Protein AF-A0A0F8FWZ3-F1 (afdb_monomer)

Radius of gyration: 27.88 Å; Cα contacts (8 Å, |Δi|>4): 152; chains: 1; bounding box: 68×49×82 Å

Structure (mmCIF, N/CA/C/O backbone):
data_AF-A0A0F8FWZ3-F1
#
_entry.id   AF-A0A0F8FWZ3-F1
#
loop_
_atom_site.group_PDB
_atom_site.id
_atom_site.type_symbol
_atom_site.label_atom_id
_atom_site.label_alt_id
_atom_site.label_comp_id
_atom_site.label_asym_id
_atom_site.label_entity_id
_atom_site.label_seq_id
_atom_site.pdbx_PDB_ins_code
_atom_site.Cartn_x
_atom_site.Cartn_y
_atom_site.Cartn_z
_atom_site.occupancy
_atom_site.B_iso_or_equiv
_atom_site.auth_seq_id
_atom_site.auth_comp_id
_atom_site.auth_asym_id
_atom_site.auth_atom_id
_atom_site.pdbx_PDB_model_num
ATOM 1 N N . MET A 1 1 ? 48.863 21.116 62.234 1.00 43.59 1 MET A N 1
ATOM 2 C CA . MET A 1 1 ? 48.248 20.560 61.002 1.00 43.59 1 MET A CA 1
ATOM 3 C C . MET A 1 1 ? 47.221 21.556 60.466 1.00 43.59 1 MET A C 1
ATOM 5 O O . MET A 1 1 ? 46.762 22.396 61.220 1.00 43.59 1 MET A O 1
ATOM 9 N N . ASN A 1 2 ? 47.000 21.574 59.155 1.00 48.53 2 ASN A N 1
ATOM 10 C CA . ASN A 1 2 ? 46.918 22.778 58.318 1.00 48.53 2 ASN A CA 1
ATOM 11 C C . ASN A 1 2 ? 45.538 23.499 58.287 1.00 48.53 2 ASN A C 1
ATOM 13 O O . ASN A 1 2 ? 44.739 23.269 57.378 1.00 48.53 2 ASN A O 1
ATOM 17 N N . LEU A 1 3 ? 45.295 24.415 59.239 1.00 54.88 3 LEU A N 1
ATOM 18 C CA . LEU A 1 3 ? 44.086 25.265 59.355 1.00 54.88 3 LEU A CA 1
ATOM 19 C C . LEU A 1 3 ? 43.800 26.156 58.122 1.00 54.88 3 LEU A C 1
ATOM 21 O O . LEU A 1 3 ? 42.661 26.562 57.903 1.00 54.88 3 LEU A O 1
ATOM 25 N N . ASN A 1 4 ? 44.799 26.413 57.269 1.00 58.84 4 ASN A N 1
ATOM 26 C CA . ASN A 1 4 ? 44.652 27.296 56.104 1.00 58.84 4 ASN A CA 1
ATOM 27 C C . ASN A 1 4 ? 43.843 26.690 54.943 1.00 58.84 4 ASN A C 1
ATOM 29 O O . ASN A 1 4 ? 43.340 27.427 54.099 1.00 58.84 4 ASN A O 1
ATOM 33 N N . THR A 1 5 ? 43.685 25.365 54.873 1.00 58.75 5 THR A N 1
ATOM 34 C CA . THR A 1 5 ? 43.003 24.723 53.728 1.00 58.75 5 THR A CA 1
ATOM 35 C C . THR A 1 5 ? 41.478 24.679 53.854 1.00 58.75 5 THR A C 1
ATOM 37 O O . THR A 1 5 ? 40.781 24.686 52.840 1.00 58.75 5 THR A O 1
ATOM 40 N N . GLU A 1 6 ? 40.938 24.684 55.074 1.00 57.91 6 GLU A N 1
ATOM 41 C CA . GLU A 1 6 ? 39.488 24.695 55.322 1.00 57.91 6 GLU A CA 1
ATOM 42 C C . GLU A 1 6 ? 38.863 26.064 55.044 1.00 57.91 6 GLU A C 1
ATOM 44 O O . GLU A 1 6 ? 37.780 26.151 54.462 1.00 57.91 6 GLU A O 1
ATOM 49 N N . TYR A 1 7 ? 39.582 27.139 55.379 1.00 57.59 7 TYR A N 1
ATOM 50 C CA . TYR A 1 7 ? 39.115 28.504 55.145 1.00 57.59 7 TYR A CA 1
ATOM 51 C C . TYR A 1 7 ? 39.003 28.829 53.648 1.00 57.59 7 TYR A C 1
ATOM 53 O O . TYR A 1 7 ? 38.022 29.435 53.221 1.00 57.59 7 TYR A O 1
ATOM 61 N N . ILE A 1 8 ? 39.944 28.342 52.827 1.00 57.88 8 ILE A N 1
ATOM 62 C CA . ILE A 1 8 ? 39.919 28.524 51.365 1.00 57.88 8 ILE A CA 1
ATOM 63 C C . ILE A 1 8 ? 38.737 27.768 50.727 1.00 57.88 8 ILE A C 1
ATOM 65 O O . ILE A 1 8 ? 38.079 28.295 49.831 1.00 57.88 8 ILE A O 1
ATOM 69 N N . LYS A 1 9 ? 38.399 26.567 51.220 1.00 56.28 9 LYS A N 1
ATOM 70 C CA . LYS A 1 9 ? 37.255 25.780 50.716 1.00 56.28 9 LYS A CA 1
ATOM 71 C C . LYS A 1 9 ? 35.902 26.440 51.003 1.00 56.28 9 LYS A C 1
ATOM 73 O O . LYS A 1 9 ? 34.999 26.354 50.176 1.00 56.28 9 LYS A O 1
ATOM 78 N N . LYS A 1 10 ? 35.773 27.134 52.139 1.00 53.50 10 LYS A N 1
ATOM 79 C CA . LYS A 1 10 ? 34.538 27.825 52.547 1.00 53.50 10 LYS A CA 1
ATOM 80 C C . LYS A 1 10 ? 34.294 29.124 51.766 1.00 53.50 10 LYS A C 1
ATOM 82 O O . LYS A 1 10 ? 33.144 29.502 51.569 1.00 53.50 10 LYS A O 1
ATOM 87 N N 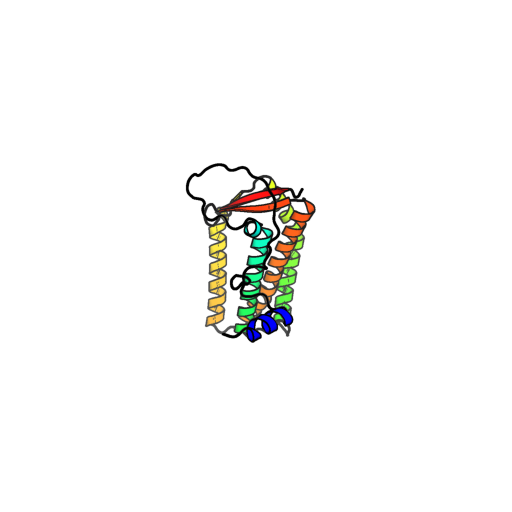. LEU A 1 11 ? 35.362 29.775 51.295 1.00 55.97 11 LEU A N 1
ATOM 88 C CA . LEU A 1 11 ? 35.306 31.054 50.575 1.00 55.97 11 LEU A CA 1
ATOM 89 C C . LEU A 1 11 ? 35.019 30.893 49.069 1.00 55.97 11 LEU A C 1
ATOM 91 O O . LEU A 1 11 ? 34.445 31.790 48.464 1.00 55.97 11 LEU A O 1
ATOM 95 N N . MET A 1 12 ? 35.343 29.737 48.475 1.00 53.34 12 MET A N 1
ATOM 96 C CA . MET A 1 12 ? 35.083 29.443 47.052 1.00 53.34 12 MET A CA 1
ATOM 97 C C . MET A 1 12 ? 33.733 28.755 46.777 1.00 53.34 12 MET A C 1
ATOM 99 O O . MET A 1 12 ? 33.515 28.251 45.678 1.00 53.34 12 MET A O 1
ATOM 103 N N . GLY A 1 13 ? 32.819 28.712 47.756 1.00 51.22 13 GLY A N 1
ATOM 104 C CA . GLY A 1 13 ? 31.462 28.178 47.560 1.00 51.22 13 GLY A CA 1
ATOM 105 C C . GLY A 1 13 ? 31.416 26.710 47.119 1.00 51.22 13 GLY A C 1
ATOM 106 O O . GLY A 1 13 ? 30.459 26.283 46.478 1.00 51.22 13 GLY A O 1
ATOM 107 N N . TRP A 1 14 ? 32.451 25.928 47.431 1.00 49.50 14 TRP A N 1
ATOM 108 C CA . TRP A 1 14 ? 32.540 24.525 47.042 1.00 49.50 14 TRP A CA 1
ATOM 109 C C . TRP A 1 14 ? 32.031 23.624 48.161 1.00 49.50 14 TRP A C 1
ATOM 111 O O . TRP A 1 14 ? 32.693 23.404 49.175 1.00 49.50 14 TRP A O 1
ATOM 121 N N . CYS A 1 15 ? 30.831 23.086 47.951 1.00 54.28 15 CYS A N 1
ATOM 122 C CA . CYS A 1 15 ? 30.272 22.029 48.778 1.00 54.28 15 CYS A CA 1
ATOM 123 C C . CYS A 1 15 ? 31.045 20.716 48.527 1.00 54.28 15 CYS A C 1
ATOM 125 O O . CYS A 1 1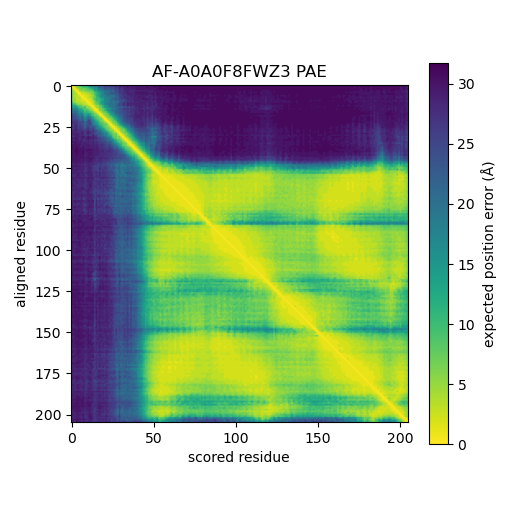5 ? 31.253 20.344 47.366 1.00 54.28 15 CYS A O 1
ATOM 127 N N . PRO A 1 16 ? 31.500 20.001 49.572 1.00 42.94 16 PRO A N 1
ATOM 128 C CA . PRO A 1 16 ? 32.235 18.762 49.400 1.00 42.94 16 PRO A CA 1
ATOM 129 C C . PRO A 1 16 ? 31.282 17.624 49.013 1.00 42.94 16 PRO A C 1
ATOM 131 O O . PRO A 1 16 ? 30.474 17.163 49.806 1.00 42.94 16 PRO A O 1
ATOM 134 N N . ASN A 1 17 ? 31.465 17.134 47.789 1.00 46.09 17 ASN A N 1
ATOM 135 C CA . ASN A 1 17 ? 31.232 15.750 47.383 1.00 46.09 17 ASN A CA 1
ATOM 136 C C . ASN A 1 17 ? 29.809 15.175 47.573 1.00 46.09 17 ASN A C 1
ATOM 138 O O . ASN A 1 17 ? 29.600 14.249 48.350 1.00 46.09 17 ASN A O 1
ATOM 142 N N . THR A 1 18 ? 28.873 15.610 46.728 1.00 46.41 18 THR A N 1
ATOM 143 C CA . THR A 1 18 ? 27.707 14.808 46.307 1.00 46.41 18 THR A CA 1
ATOM 144 C C . THR A 1 18 ? 27.927 14.257 44.891 1.00 46.41 18 THR A C 1
ATOM 146 O O . THR A 1 18 ? 27.173 14.512 43.961 1.00 46.41 18 THR A O 1
ATOM 149 N N . LYS A 1 19 ? 29.010 13.502 44.696 1.00 37.41 19 LYS A N 1
ATOM 150 C CA . LYS A 1 19 ? 29.172 12.577 43.560 1.00 37.41 19 LYS A CA 1
ATOM 151 C C . LYS A 1 19 ? 28.590 11.237 44.040 1.00 37.41 19 LYS A C 1
ATOM 153 O O . LYS A 1 19 ? 28.969 10.786 45.109 1.00 37.41 19 LYS A O 1
ATOM 158 N N . ILE A 1 20 ? 27.682 10.530 43.369 1.00 41.81 20 ILE A N 1
ATOM 159 C CA . ILE A 1 20 ? 27.469 10.311 41.935 1.00 41.81 20 ILE A CA 1
ATOM 160 C C . ILE A 1 20 ? 26.012 9.839 41.773 1.00 41.81 20 ILE A C 1
ATOM 162 O O . ILE A 1 20 ? 25.660 8.835 42.385 1.00 41.81 20 ILE A O 1
ATOM 166 N N . ASN A 1 21 ? 25.184 10.537 40.982 1.00 38.94 21 ASN A N 1
ATOM 167 C CA . ASN A 1 21 ? 24.113 9.940 40.146 1.00 38.94 21 ASN A CA 1
ATOM 168 C C . ASN A 1 21 ? 23.310 10.958 39.302 1.00 38.94 21 ASN A C 1
ATOM 170 O O . ASN A 1 21 ? 22.264 10.617 38.747 1.00 38.94 21 ASN A O 1
ATOM 174 N N . GLU A 1 22 ? 23.818 12.177 39.097 1.00 40.03 22 GLU A N 1
ATOM 175 C CA . GLU A 1 22 ? 23.317 13.113 38.074 1.00 40.03 22 GLU A CA 1
ATOM 176 C C . GLU A 1 22 ? 23.738 12.707 36.645 1.00 40.03 22 GLU A C 1
ATOM 178 O O . GLU A 1 22 ? 24.344 13.463 35.897 1.00 40.03 22 GLU A O 1
ATOM 183 N N . ALA A 1 23 ? 23.392 11.484 36.246 1.00 42.25 23 ALA A N 1
ATOM 184 C CA . ALA A 1 23 ? 23.374 11.058 34.843 1.00 42.25 23 ALA A CA 1
ATOM 185 C C . ALA A 1 23 ? 22.066 10.318 34.508 1.00 42.25 23 ALA A C 1
ATOM 187 O O . ALA A 1 23 ? 22.028 9.426 33.662 1.00 42.25 23 ALA A O 1
ATOM 188 N N . ARG A 1 24 ? 20.971 10.647 35.210 1.00 42.72 24 ARG A N 1
ATOM 189 C CA . ARG A 1 24 ? 19.664 10.004 35.036 1.00 42.72 24 ARG A CA 1
ATOM 190 C C . ARG A 1 24 ? 18.524 11.020 35.153 1.00 42.72 24 ARG A C 1
ATOM 192 O O . ARG A 1 24 ? 17.968 11.193 36.230 1.00 42.72 24 ARG A O 1
ATOM 199 N N . ARG A 1 25 ? 18.198 11.658 34.020 1.00 36.47 25 ARG A N 1
ATOM 200 C CA . ARG A 1 25 ? 16.928 12.306 33.586 1.00 36.47 25 ARG A CA 1
ATOM 201 C C . ARG A 1 25 ? 17.334 13.346 32.532 1.00 36.47 25 ARG A C 1
ATOM 203 O O . ARG A 1 25 ? 18.140 14.210 32.823 1.00 36.47 25 ARG A O 1
ATOM 210 N N . HIS A 1 26 ? 16.955 13.226 31.264 1.00 36.91 26 HIS A N 1
ATOM 211 C CA . HIS A 1 26 ? 15.609 13.539 30.796 1.00 36.91 26 HIS A CA 1
ATOM 212 C C . HIS A 1 26 ? 15.261 12.788 29.499 1.00 36.91 26 HIS A C 1
ATOM 214 O O . HIS A 1 26 ? 15.747 13.122 28.427 1.00 36.91 26 HIS A O 1
ATOM 220 N N . PHE A 1 27 ? 14.331 11.842 29.604 1.00 33.69 27 PHE A N 1
ATOM 221 C CA . PHE A 1 27 ? 13.278 11.626 28.610 1.00 33.69 27 PHE A CA 1
ATOM 222 C C . PHE A 1 27 ? 12.011 11.353 29.423 1.00 33.69 27 PHE A C 1
ATOM 224 O O . PHE A 1 27 ? 11.702 10.216 29.769 1.00 33.69 27 PHE A O 1
ATOM 231 N N . ASN A 1 28 ? 11.344 12.432 29.839 1.00 28.80 28 ASN A N 1
ATOM 232 C CA . ASN A 1 28 ? 10.030 12.359 30.468 1.00 28.80 28 ASN A CA 1
ATOM 233 C C . ASN A 1 28 ? 9.010 12.047 29.368 1.00 28.80 28 ASN A C 1
ATOM 235 O O . ASN A 1 28 ? 8.600 12.939 28.631 1.00 28.80 28 ASN A O 1
ATOM 239 N N . ILE A 1 29 ? 8.630 10.775 29.249 1.00 34.78 29 ILE A N 1
ATOM 240 C CA . ILE A 1 29 ? 7.338 10.409 28.672 1.00 34.78 29 ILE A CA 1
ATOM 241 C C . ILE A 1 29 ? 6.320 10.734 29.756 1.00 34.78 29 ILE A C 1
ATOM 243 O O . ILE A 1 29 ? 6.279 10.103 30.810 1.00 34.78 29 ILE A O 1
ATOM 247 N N . GLU A 1 30 ? 5.596 11.808 29.499 1.00 29.73 30 GLU A N 1
ATOM 248 C CA . GLU A 1 30 ? 4.551 12.362 30.336 1.00 29.73 30 GLU A CA 1
ATOM 249 C C . GLU A 1 30 ? 3.542 11.278 30.737 1.00 29.73 30 GLU A C 1
ATOM 251 O O . GLU A 1 30 ? 3.052 10.492 29.922 1.00 29.73 30 GLU A O 1
ATOM 256 N N . SER A 1 31 ? 3.313 11.230 32.042 1.00 35.47 31 SER A N 1
ATOM 257 C CA . SER A 1 31 ? 2.369 10.401 32.772 1.00 35.47 31 SER A CA 1
ATOM 258 C C . SER A 1 31 ? 0.988 10.378 32.117 1.00 35.47 31 SER A C 1
ATOM 260 O O . SER A 1 31 ? 0.255 11.364 32.173 1.00 35.47 31 SER A O 1
ATOM 262 N N . PHE A 1 32 ? 0.593 9.228 31.570 1.00 39.41 32 PHE A N 1
ATOM 263 C CA . PHE A 1 32 ? -0.824 8.907 31.434 1.00 39.41 32 PHE A CA 1
ATOM 264 C C . PHE A 1 32 ? -1.283 8.230 32.718 1.00 39.41 32 PHE A C 1
ATOM 266 O O . PHE A 1 32 ? -1.153 7.021 32.899 1.00 39.41 32 PHE A O 1
ATOM 273 N N . ASP A 1 33 ? -1.798 9.068 33.610 1.00 41.47 33 ASP A N 1
ATOM 274 C CA . ASP A 1 33 ? -2.698 8.676 34.680 1.00 41.47 33 ASP A CA 1
ATOM 275 C C . ASP A 1 33 ? -3.886 7.909 34.079 1.00 41.47 33 ASP A C 1
ATOM 277 O O . ASP A 1 33 ? -4.738 8.465 33.381 1.00 41.47 33 ASP A O 1
ATOM 281 N N . SER A 1 34 ? -3.957 6.612 34.351 1.00 32.06 34 SER A N 1
ATOM 282 C CA . SER A 1 34 ? -5.220 5.886 34.344 1.00 32.06 34 SER A CA 1
ATOM 283 C C . SER A 1 34 ? -5.158 4.814 35.415 1.00 32.06 34 SER A C 1
ATOM 285 O O . SER A 1 34 ? -4.587 3.744 35.209 1.00 32.06 34 SER A O 1
ATOM 287 N N . ASN A 1 35 ? -5.758 5.131 36.559 1.00 35.12 35 ASN A N 1
ATOM 288 C CA . ASN A 1 35 ? -6.139 4.178 37.589 1.00 35.12 35 ASN A CA 1
ATOM 289 C C . ASN A 1 35 ? -6.788 2.938 36.952 1.00 35.12 35 ASN A C 1
ATOM 291 O O . ASN A 1 35 ? -7.918 3.005 36.463 1.00 35.12 35 ASN A O 1
ATOM 295 N N . VAL A 1 36 ? -6.090 1.807 36.975 1.00 37.03 36 VAL A N 1
ATOM 296 C CA . VAL A 1 36 ? -6.685 0.480 36.804 1.00 37.03 36 VAL A CA 1
ATOM 297 C C . VAL A 1 36 ? -6.241 -0.324 38.022 1.00 37.03 36 VAL A C 1
ATOM 299 O O . VAL A 1 36 ? -5.037 -0.405 38.261 1.00 37.03 36 VAL A O 1
ATOM 302 N N . PRO A 1 37 ? -7.175 -0.847 38.835 1.00 43.75 37 PRO A N 1
ATOM 303 C CA .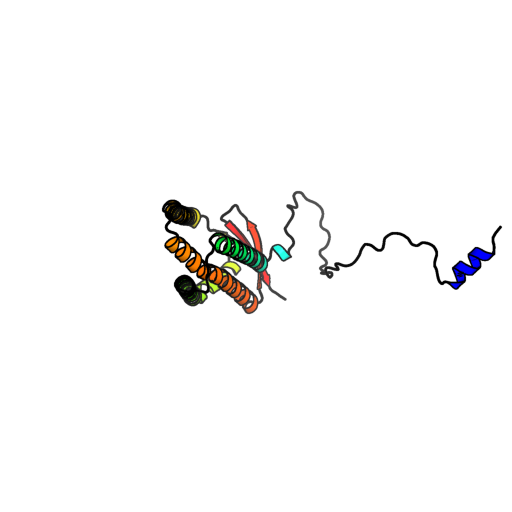 PRO A 1 37 ? -6.816 -1.505 40.076 1.00 43.75 37 PRO A CA 1
ATOM 304 C C . PRO A 1 37 ? -6.167 -2.857 39.792 1.00 43.75 37 PRO A C 1
ATOM 306 O O . PRO A 1 37 ? -6.576 -3.578 38.876 1.00 43.75 37 PRO A O 1
ATOM 309 N N . ASP A 1 38 ? -5.177 -3.170 40.623 1.00 42.47 38 ASP A N 1
ATOM 310 C CA . ASP A 1 38 ? -4.495 -4.452 40.717 1.00 42.47 38 ASP A CA 1
ATOM 311 C C . ASP A 1 38 ? -5.482 -5.622 40.640 1.00 42.47 38 ASP A C 1
ATOM 313 O O . ASP A 1 38 ? -6.376 -5.775 41.478 1.00 42.47 38 ASP A O 1
ATOM 317 N N . ARG A 1 39 ? -5.292 -6.492 39.644 1.00 39.06 39 ARG A N 1
ATOM 318 C CA . ARG A 1 39 ? -5.781 -7.868 39.706 1.00 39.06 39 ARG A CA 1
ATOM 319 C C . ARG A 1 39 ? -4.683 -8.835 39.296 1.00 39.06 39 ARG A C 1
ATOM 321 O O . ARG A 1 39 ? -4.177 -8.820 38.179 1.00 39.06 39 ARG A O 1
ATOM 328 N N . GLU A 1 40 ? -4.346 -9.639 40.290 1.00 43.81 40 GLU A N 1
ATOM 329 C CA . GLU A 1 40 ? -3.405 -10.744 40.352 1.00 43.81 40 GLU A CA 1
ATOM 330 C C . GLU A 1 40 ? -3.341 -11.639 39.099 1.00 43.81 40 GLU A C 1
ATOM 332 O O . GLU A 1 40 ? -4.333 -12.206 38.650 1.00 43.81 40 GLU A O 1
ATOM 337 N N . LYS A 1 41 ? -2.105 -11.784 38.602 1.00 44.56 41 LYS A N 1
ATOM 338 C CA . LYS A 1 41 ? -1.380 -13.037 38.309 1.00 44.56 41 LYS A CA 1
ATOM 339 C C . LYS A 1 41 ? -2.158 -14.188 37.640 1.00 44.56 41 LYS A C 1
ATOM 341 O O . LYS A 1 41 ? -2.907 -14.912 38.285 1.00 44.56 41 LYS A O 1
ATOM 346 N N . GLY A 1 42 ? -1.814 -14.466 36.378 1.00 32.88 42 GLY A N 1
ATOM 347 C CA . GLY A 1 42 ? -2.184 -15.712 35.699 1.00 32.88 42 GLY A CA 1
ATOM 348 C C . GLY A 1 42 ? -1.660 -15.822 34.265 1.00 32.88 42 GLY A C 1
ATOM 349 O O . GLY A 1 42 ? -2.395 -15.551 33.328 1.00 32.88 42 GLY A O 1
ATOM 350 N N . GLU A 1 43 ? -0.386 -16.204 34.146 1.00 43.44 43 GLU A N 1
ATOM 351 C CA . GLU A 1 43 ? 0.229 -17.013 33.073 1.00 43.44 43 GLU A CA 1
ATOM 352 C C . GLU A 1 43 ? 0.058 -16.575 31.597 1.00 43.44 43 GLU A C 1
ATOM 354 O O . GLU A 1 43 ? -0.999 -16.687 30.981 1.00 43.44 43 GLU A O 1
ATOM 359 N N . ASN A 1 44 ? 1.198 -16.196 30.999 1.00 41.06 44 ASN A N 1
ATOM 360 C CA . ASN A 1 44 ? 1.410 -15.788 29.602 1.00 41.06 44 ASN A CA 1
ATOM 361 C C . ASN A 1 44 ? 0.940 -14.367 29.255 1.00 41.06 44 ASN A C 1
ATOM 363 O O . ASN A 1 44 ? 0.185 -14.156 28.302 1.00 41.06 44 ASN A O 1
ATOM 367 N N . GLU A 1 45 ? 1.475 -13.362 29.956 1.00 44.81 45 GLU A N 1
ATOM 368 C CA . GLU A 1 45 ? 1.618 -12.027 29.365 1.00 44.81 45 GLU A CA 1
ATOM 369 C C . GLU A 1 45 ? 2.662 -12.085 28.244 1.00 44.81 45 GLU A C 1
ATOM 371 O O . GLU A 1 45 ? 3.808 -11.666 28.373 1.00 44.81 45 GLU A O 1
ATOM 376 N N . ASP A 1 46 ? 2.230 -12.660 27.124 1.00 53.53 46 ASP A N 1
ATOM 377 C CA . ASP A 1 46 ? 2.757 -12.410 25.794 1.00 53.53 46 ASP A CA 1
ATOM 378 C C . ASP A 1 46 ? 3.009 -10.900 25.719 1.00 53.53 46 ASP A C 1
ATOM 380 O O . ASP A 1 46 ? 2.061 -10.134 25.913 1.00 53.53 46 ASP A O 1
ATOM 384 N N . LEU A 1 47 ? 4.272 -10.483 25.571 1.00 56.00 47 LEU A N 1
ATOM 385 C CA . LEU A 1 47 ? 4.717 -9.085 25.577 1.00 56.00 47 LEU A CA 1
ATOM 386 C C . LEU A 1 47 ? 3.818 -8.262 24.648 1.00 56.00 47 LEU A C 1
ATOM 388 O O . LEU A 1 47 ? 4.057 -8.176 23.440 1.00 56.00 47 LEU A O 1
ATOM 392 N N . LYS A 1 48 ? 2.736 -7.690 25.189 1.00 59.66 48 LYS A N 1
ATOM 393 C CA . LYS A 1 48 ? 1.779 -6.950 24.374 1.00 59.66 48 LYS A CA 1
ATOM 394 C C . LYS A 1 48 ? 2.539 -5.733 23.866 1.00 59.66 48 LYS A C 1
ATOM 396 O O . LYS A 1 48 ? 3.089 -4.988 24.682 1.00 59.66 48 LYS A O 1
ATOM 401 N N . PRO A 1 49 ? 2.605 -5.522 22.540 1.00 65.56 49 PRO A N 1
ATOM 402 C CA . PRO A 1 49 ? 3.294 -4.364 22.008 1.00 65.56 49 PRO A CA 1
ATOM 403 C C . PRO A 1 49 ? 2.685 -3.107 22.638 1.00 65.56 49 PRO A C 1
ATOM 405 O O . PRO A 1 49 ? 1.468 -3.090 22.878 1.00 65.56 49 PRO A O 1
ATOM 408 N N . PRO A 1 50 ? 3.494 -2.064 22.902 1.00 77.81 50 PRO A N 1
ATOM 409 C CA . PRO A 1 50 ? 3.015 -0.856 23.558 1.00 77.81 50 PRO A CA 1
ATOM 410 C C . PRO A 1 50 ? 1.736 -0.348 22.888 1.00 77.81 50 PRO A C 1
ATOM 412 O O . PRO A 1 50 ? 1.617 -0.387 21.661 1.00 77.81 50 PRO A O 1
ATOM 415 N N . GLU A 1 51 ? 0.772 0.145 23.667 1.00 75.25 51 GLU A N 1
ATOM 416 C CA . GLU A 1 51 ? -0.562 0.491 23.154 1.00 75.25 51 GLU A CA 1
ATOM 417 C C . GLU A 1 51 ? -0.526 1.499 21.990 1.00 75.25 51 GLU A C 1
ATOM 419 O O . GLU A 1 51 ? -1.352 1.443 21.075 1.00 75.25 51 GLU A O 1
ATOM 424 N N . TRP A 1 52 ? 0.490 2.366 21.962 1.00 79.94 52 TRP A N 1
ATOM 425 C CA . TRP A 1 52 ? 0.807 3.202 20.806 1.00 79.94 52 TRP A CA 1
ATOM 426 C C . TRP A 1 52 ? 0.994 2.368 19.528 1.00 79.94 52 TRP A C 1
ATOM 428 O O . TRP A 1 52 ? 0.322 2.625 18.530 1.00 79.94 52 TRP A O 1
ATOM 438 N N . PHE A 1 53 ? 1.881 1.365 19.530 1.00 83.19 53 PHE A N 1
ATOM 439 C CA . PHE A 1 53 ? 2.213 0.533 18.357 1.00 83.19 53 PHE A CA 1
ATOM 440 C C . PHE A 1 53 ? 1.035 -0.302 17.862 1.00 83.19 53 PHE A C 1
ATOM 442 O O . PHE A 1 53 ? 1.008 -0.753 16.717 1.00 83.19 53 PHE A O 1
ATOM 449 N N . ARG A 1 54 ? 0.041 -0.491 18.723 1.00 84.38 54 ARG A N 1
ATOM 450 C CA . ARG A 1 54 ? -1.183 -1.209 18.413 1.00 84.38 54 ARG A CA 1
ATOM 451 C C . ARG A 1 54 ? -2.142 -0.400 17.534 1.00 84.38 54 ARG A C 1
ATOM 453 O O . ARG A 1 54 ? -2.982 -0.986 16.857 1.00 84.38 54 ARG A O 1
ATOM 460 N N . LYS A 1 55 ? -2.029 0.932 17.497 1.00 90.69 55 LYS A N 1
ATOM 461 C CA . LYS A 1 55 ? -2.869 1.791 16.645 1.00 90.69 55 LYS A CA 1
ATOM 462 C C . LYS A 1 55 ? -2.639 1.455 15.171 1.00 90.69 55 LYS A C 1
ATOM 464 O O . LYS A 1 55 ? -1.522 1.578 14.668 1.00 90.69 55 LYS A O 1
ATOM 469 N N . THR A 1 56 ? -3.701 1.108 14.448 1.00 89.12 56 THR A N 1
ATOM 470 C CA . THR A 1 56 ? -3.632 0.732 13.026 1.00 89.12 56 THR A CA 1
ATOM 471 C C . THR A 1 56 ? -3.037 1.848 12.173 1.00 89.12 56 THR A C 1
ATOM 473 O O . THR A 1 56 ? -2.264 1.574 11.257 1.00 89.12 56 THR A O 1
ATOM 476 N N . ARG A 1 57 ? -3.300 3.113 12.518 1.00 91.56 57 ARG A N 1
ATOM 477 C CA . ARG A 1 57 ? -2.653 4.266 11.885 1.00 91.56 57 ARG A CA 1
ATOM 478 C C . ARG A 1 57 ? -1.127 4.229 12.014 1.00 91.56 57 ARG A C 1
ATOM 480 O O . ARG A 1 57 ? -0.435 4.478 11.038 1.00 91.56 57 ARG A O 1
ATOM 487 N N . ILE A 1 58 ? -0.589 3.909 13.187 1.00 92.44 58 ILE A N 1
ATOM 488 C CA . ILE A 1 58 ? 0.867 3.856 13.391 1.00 92.44 58 ILE A CA 1
ATOM 489 C C . ILE A 1 58 ? 1.480 2.673 12.644 1.00 92.44 58 ILE A C 1
ATOM 491 O O . ILE A 1 58 ? 2.489 2.849 11.971 1.00 92.44 58 ILE A O 1
ATOM 495 N N . GLN A 1 59 ? 0.838 1.505 12.674 1.00 90.56 59 GLN A N 1
ATOM 496 C CA . GLN A 1 59 ? 1.289 0.351 11.889 1.00 90.56 59 GLN A CA 1
ATOM 497 C C . GLN A 1 59 ? 1.307 0.658 10.388 1.00 90.56 59 GLN A C 1
ATOM 499 O O . GLN A 1 59 ? 2.295 0.386 9.714 1.00 90.56 59 GLN A O 1
ATOM 504 N N . THR A 1 60 ? 0.241 1.277 9.873 1.00 92.44 60 THR A N 1
ATOM 505 C CA . THR A 1 60 ? 0.144 1.662 8.456 1.00 92.44 60 THR A CA 1
ATOM 506 C C . THR A 1 60 ? 1.215 2.684 8.087 1.00 92.44 60 THR A C 1
ATOM 508 O O . THR A 1 60 ? 1.845 2.551 7.045 1.00 92.44 60 THR A O 1
ATOM 511 N N . LEU A 1 61 ? 1.468 3.670 8.955 1.00 94.62 61 LEU A N 1
ATOM 512 C CA . LEU A 1 61 ? 2.525 4.657 8.745 1.00 94.62 61 LEU A CA 1
ATOM 513 C C . LEU A 1 61 ? 3.901 3.989 8.645 1.00 94.62 61 LEU A C 1
ATOM 515 O O . LEU A 1 61 ? 4.614 4.230 7.681 1.00 94.62 61 LEU A O 1
ATOM 519 N N . LEU A 1 62 ? 4.246 3.117 9.598 1.00 93.56 62 LEU A N 1
ATOM 520 C CA . LEU A 1 62 ? 5.528 2.406 9.604 1.00 93.56 62 LEU A CA 1
ATOM 521 C C . LEU A 1 62 ? 5.713 1.554 8.345 1.00 93.56 62 LEU A C 1
ATOM 523 O O . LEU A 1 62 ? 6.775 1.595 7.729 1.00 93.56 62 LEU A O 1
ATOM 527 N N . ILE A 1 63 ? 4.671 0.823 7.942 1.00 92.25 63 ILE A N 1
ATOM 528 C CA . ILE A 1 63 ? 4.679 0.007 6.724 1.00 92.25 63 ILE A CA 1
ATOM 529 C C . ILE A 1 63 ? 4.896 0.890 5.488 1.00 92.25 63 ILE A C 1
ATOM 531 O O . ILE A 1 63 ? 5.770 0.598 4.675 1.00 92.25 63 ILE A O 1
ATOM 535 N N . ASN A 1 64 ? 4.157 1.994 5.364 1.00 94.06 64 ASN A N 1
ATOM 536 C CA . ASN A 1 64 ? 4.293 2.921 4.241 1.00 94.06 64 ASN A CA 1
ATOM 537 C C . ASN A 1 64 ? 5.687 3.557 4.186 1.00 94.06 64 ASN A C 1
ATOM 539 O O . ASN A 1 64 ? 6.281 3.638 3.110 1.00 94.06 64 ASN A O 1
ATOM 543 N N . THR A 1 65 ? 6.227 3.983 5.329 1.00 95.06 65 THR A N 1
ATOM 544 C CA . THR A 1 65 ? 7.580 4.540 5.427 1.00 95.06 65 THR A CA 1
ATOM 545 C C . THR A 1 65 ? 8.627 3.508 5.022 1.00 95.06 65 THR A C 1
ATOM 547 O O . THR A 1 65 ? 9.500 3.826 4.217 1.00 95.06 65 THR A O 1
ATOM 550 N N . PHE A 1 66 ? 8.514 2.268 5.506 1.00 94.94 66 PHE A N 1
ATOM 551 C CA . PHE A 1 66 ? 9.419 1.181 5.135 1.00 94.94 66 PHE A CA 1
ATOM 552 C C . PHE A 1 66 ? 9.397 0.910 3.627 1.00 94.94 66 PHE A C 1
ATOM 554 O O . PHE A 1 66 ? 10.452 0.893 2.998 1.00 94.94 66 PHE A O 1
ATOM 561 N N . PHE A 1 67 ? 8.212 0.765 3.025 1.00 92.88 67 PHE A N 1
ATOM 562 C CA . PHE A 1 67 ? 8.094 0.533 1.582 1.00 92.88 67 PHE A CA 1
ATOM 563 C C . PHE A 1 67 ? 8.597 1.709 0.752 1.00 92.88 67 PHE A C 1
ATOM 565 O O . PHE A 1 67 ? 9.250 1.498 -0.265 1.00 92.88 67 PHE A O 1
ATOM 572 N N . THR A 1 68 ? 8.338 2.940 1.193 1.00 94.50 68 THR A N 1
ATOM 573 C CA . THR A 1 68 ? 8.853 4.141 0.526 1.00 94.50 68 THR A CA 1
ATOM 574 C C . THR A 1 68 ? 10.383 4.157 0.557 1.00 94.50 68 THR A C 1
ATOM 576 O O . THR A 1 68 ? 11.015 4.401 -0.467 1.00 94.50 68 THR A O 1
ATOM 579 N N . PHE A 1 69 ? 10.991 3.840 1.703 1.00 95.25 69 PHE A N 1
ATOM 580 C CA . PHE A 1 69 ? 12.446 3.761 1.830 1.00 95.25 69 PHE A CA 1
ATOM 581 C C . PHE A 1 69 ? 13.041 2.635 0.974 1.00 95.25 69 PHE A C 1
ATOM 583 O O . PHE A 1 69 ? 13.982 2.871 0.221 1.00 95.25 69 PHE A O 1
ATOM 590 N N . ALA A 1 70 ? 12.456 1.436 1.021 1.00 93.69 70 ALA A N 1
ATOM 591 C CA . ALA A 1 70 ? 12.870 0.312 0.184 1.00 93.69 70 ALA A CA 1
ATOM 592 C C . ALA A 1 70 ? 12.769 0.647 -1.313 1.00 93.69 70 ALA A C 1
ATOM 594 O O . ALA A 1 70 ? 13.675 0.332 -2.079 1.00 93.69 70 ALA A O 1
ATOM 595 N N . TYR A 1 71 ? 11.707 1.341 -1.723 1.00 92.75 71 TYR A N 1
ATOM 596 C CA . TYR A 1 71 ? 11.550 1.826 -3.090 1.00 92.75 71 TYR A CA 1
ATOM 597 C C . TYR A 1 71 ? 12.671 2.797 -3.483 1.00 92.75 71 TYR A C 1
ATOM 599 O O . TYR A 1 71 ? 13.293 2.607 -4.526 1.00 92.75 71 TYR A O 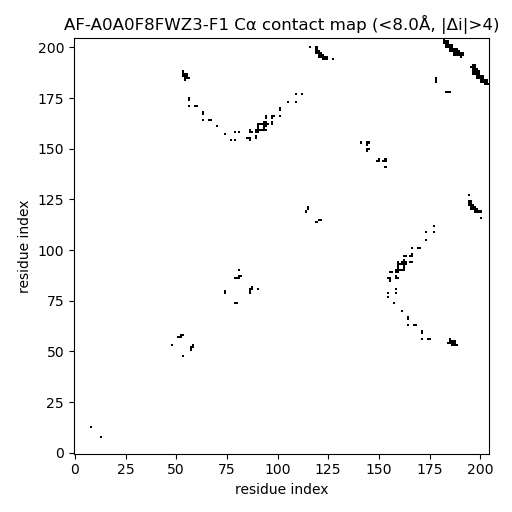1
ATOM 607 N N . PHE A 1 72 ? 12.993 3.784 -2.639 1.00 92.06 72 PHE A N 1
ATOM 608 C CA . PHE A 1 72 ? 14.110 4.698 -2.900 1.00 92.06 72 PHE A CA 1
ATOM 609 C C . PHE A 1 72 ? 15.450 3.969 -3.036 1.00 92.06 72 PHE A C 1
ATOM 611 O O . PHE A 1 72 ? 16.225 4.304 -3.930 1.00 92.06 72 PHE A O 1
ATOM 618 N N . LEU A 1 73 ? 15.708 2.953 -2.206 1.00 92.12 73 LEU A N 1
ATOM 619 C CA . LEU A 1 73 ? 16.912 2.129 -2.328 1.00 92.12 73 LEU A CA 1
ATOM 620 C C . LEU A 1 73 ? 16.981 1.417 -3.684 1.00 92.12 73 LEU A C 1
ATOM 622 O O . LEU A 1 73 ? 18.021 1.463 -4.336 1.00 92.12 73 LEU A O 1
ATOM 626 N N . VAL A 1 74 ? 15.876 0.814 -4.131 1.00 89.31 74 VAL A N 1
ATOM 627 C CA . VAL A 1 74 ? 15.804 0.116 -5.426 1.00 89.31 74 VAL A CA 1
ATOM 628 C C . VAL A 1 74 ? 16.022 1.080 -6.592 1.00 89.31 74 VAL A C 1
ATOM 630 O O . VAL A 1 74 ? 16.815 0.791 -7.484 1.00 89.31 74 VAL A O 1
ATOM 633 N N . ILE A 1 75 ? 15.366 2.243 -6.574 1.00 90.06 75 ILE A N 1
ATOM 634 C CA . ILE A 1 75 ? 15.526 3.283 -7.601 1.00 90.06 75 ILE A CA 1
ATOM 635 C C . ILE A 1 75 ? 16.977 3.760 -7.680 1.00 90.06 75 ILE A C 1
ATOM 637 O O . ILE A 1 75 ? 17.527 3.858 -8.777 1.00 90.06 75 ILE A O 1
ATOM 641 N N . ASN A 1 76 ? 17.606 4.007 -6.529 1.00 88.00 76 ASN A N 1
ATOM 642 C CA . ASN A 1 76 ? 18.996 4.444 -6.465 1.00 88.00 76 ASN A CA 1
ATOM 643 C C . ASN A 1 76 ? 19.959 3.358 -6.971 1.00 88.00 76 ASN A C 1
ATOM 645 O O . ASN A 1 76 ? 20.860 3.649 -7.750 1.00 88.00 76 ASN A O 1
ATOM 649 N N . GLN A 1 77 ? 19.743 2.097 -6.585 1.00 86.44 77 GLN A N 1
ATOM 650 C CA . GLN A 1 77 ? 20.570 0.971 -7.025 1.00 86.44 77 GLN A CA 1
ATOM 651 C C . GLN A 1 77 ? 20.465 0.716 -8.535 1.00 86.44 77 GLN A C 1
ATOM 653 O O . GLN A 1 77 ? 21.449 0.335 -9.161 1.00 86.44 77 GLN A O 1
ATOM 658 N N . LEU A 1 78 ? 19.287 0.935 -9.122 1.00 84.31 78 LEU A N 1
ATOM 659 C CA . LEU A 1 78 ? 19.052 0.792 -10.561 1.00 84.31 78 LEU A CA 1
ATOM 660 C C . LEU A 1 78 ? 19.420 2.050 -11.367 1.00 84.31 78 LEU A C 1
ATOM 662 O O . LEU A 1 78 ? 19.239 2.058 -12.583 1.00 84.31 78 LEU A O 1
ATOM 666 N N . GLY A 1 79 ? 19.895 3.119 -10.716 1.00 83.81 79 GLY A N 1
ATOM 667 C CA . GLY A 1 79 ? 20.251 4.376 -11.381 1.00 83.81 79 GLY A CA 1
ATOM 668 C C . GLY A 1 79 ? 19.069 5.067 -12.073 1.00 83.81 79 GLY A C 1
ATOM 669 O O . GLY A 1 79 ? 19.260 5.788 -13.052 1.00 83.81 79 GLY A O 1
ATOM 670 N N . ILE A 1 80 ? 17.837 4.835 -11.608 1.00 85.25 80 ILE A N 1
ATOM 671 C CA . ILE A 1 80 ? 16.630 5.341 -12.268 1.00 85.25 80 ILE A CA 1
ATOM 672 C C . ILE A 1 80 ? 16.431 6.816 -11.923 1.00 85.25 80 ILE A C 1
ATOM 674 O O . ILE A 1 80 ? 16.167 7.174 -10.776 1.00 85.25 80 ILE A O 1
ATOM 678 N N . ASN A 1 81 ? 16.464 7.676 -12.942 1.00 84.94 81 ASN A N 1
ATOM 679 C CA . ASN A 1 81 ? 16.070 9.070 -12.792 1.00 84.94 81 ASN A CA 1
ATOM 680 C C . ASN A 1 81 ? 14.560 9.232 -13.042 1.00 84.94 81 ASN A C 1
ATOM 682 O O . ASN A 1 81 ? 14.098 9.162 -14.182 1.00 84.94 81 ASN A O 1
ATOM 686 N N . LEU A 1 82 ? 13.800 9.453 -11.965 1.00 81.81 82 LEU A N 1
ATOM 687 C CA . LEU A 1 82 ? 12.342 9.617 -12.008 1.00 81.81 82 LEU A CA 1
ATOM 688 C C . LEU A 1 82 ? 11.886 10.986 -12.537 1.00 81.81 82 LEU A C 1
ATOM 690 O O . LEU A 1 82 ? 10.717 11.133 -12.885 1.00 81.81 82 LEU A O 1
ATOM 694 N N . THR A 1 83 ? 12.764 11.993 -12.578 1.00 78.62 83 THR A N 1
ATOM 695 C CA . THR A 1 83 ? 12.393 13.372 -12.943 1.00 78.62 83 THR A CA 1
ATOM 696 C C . THR A 1 83 ? 12.613 13.696 -14.418 1.00 78.62 83 THR A C 1
ATOM 698 O O . THR A 1 83 ? 12.235 14.778 -14.860 1.00 78.62 83 THR A O 1
ATOM 701 N N . LEU A 1 84 ? 13.188 12.775 -15.199 1.00 78.56 84 LEU A N 1
ATOM 702 C CA . LEU A 1 84 ? 13.549 13.015 -16.594 1.00 78.56 84 LEU A CA 1
ATOM 703 C C . LEU A 1 84 ? 12.842 12.047 -17.557 1.00 78.56 84 LEU A C 1
ATOM 705 O O . LEU A 1 84 ? 12.782 10.837 -17.332 1.00 78.56 84 LEU A O 1
ATOM 709 N N . GLY A 1 85 ? 12.376 12.588 -18.684 1.00 81.44 85 GLY A N 1
ATOM 710 C CA . GLY A 1 85 ? 12.006 11.822 -19.875 1.00 81.44 85 GLY A CA 1
ATOM 711 C C . GLY A 1 85 ? 10.839 10.850 -19.677 1.00 81.44 85 GLY A C 1
ATOM 712 O O . GLY A 1 85 ? 9.821 11.177 -19.068 1.00 81.44 85 GLY A O 1
ATOM 713 N N . VAL A 1 86 ? 10.982 9.642 -20.229 1.00 85.81 86 VAL A N 1
ATOM 714 C CA . VAL A 1 86 ? 9.928 8.613 -20.252 1.00 85.81 86 VAL A CA 1
ATOM 715 C C . VAL A 1 86 ? 9.585 8.063 -18.866 1.00 85.81 86 VAL A C 1
ATOM 717 O O . VAL A 1 86 ? 8.441 7.677 -18.637 1.00 85.81 86 VAL A O 1
ATOM 720 N N . ASN A 1 87 ? 10.523 8.063 -17.918 1.00 88.62 87 ASN A N 1
ATOM 721 C CA . ASN A 1 87 ? 10.298 7.558 -16.558 1.00 88.62 87 ASN A CA 1
ATOM 722 C C . ASN A 1 87 ? 9.273 8.412 -15.804 1.00 88.62 87 ASN A C 1
ATOM 724 O O . ASN A 1 87 ? 8.373 7.880 -15.153 1.00 88.62 87 ASN A O 1
ATOM 728 N N . PHE A 1 88 ? 9.338 9.734 -15.980 1.00 88.81 88 PHE A N 1
ATOM 729 C CA . PHE A 1 88 ? 8.355 10.652 -15.411 1.00 88.81 88 PHE A CA 1
ATOM 730 C C . PHE A 1 88 ? 6.942 10.388 -15.954 1.00 88.81 88 PHE A C 1
ATOM 732 O O . PHE A 1 88 ? 5.978 10.371 -15.190 1.00 88.81 88 PHE A O 1
ATOM 739 N N . ILE A 1 89 ? 6.814 10.091 -17.253 1.00 91.56 89 ILE A N 1
ATOM 740 C CA . ILE A 1 89 ? 5.526 9.739 -17.873 1.00 91.56 89 ILE A CA 1
ATOM 741 C C . ILE A 1 89 ? 4.957 8.462 -17.240 1.00 91.56 89 ILE A C 1
ATOM 743 O O . ILE A 1 89 ? 3.794 8.445 -16.845 1.00 91.56 89 ILE A O 1
ATOM 747 N N . HIS A 1 90 ? 5.767 7.410 -17.082 1.00 91.06 90 HIS A N 1
ATOM 748 C CA . HIS A 1 90 ? 5.323 6.161 -16.449 1.00 91.06 90 HIS A CA 1
ATOM 749 C C . HIS A 1 90 ? 4.898 6.365 -14.989 1.00 91.06 90 HIS A C 1
ATOM 751 O O . HIS A 1 90 ? 3.879 5.814 -14.565 1.00 91.06 90 HIS A O 1
ATOM 757 N N . LEU A 1 91 ? 5.629 7.195 -14.240 1.00 93.69 91 LEU A N 1
ATOM 758 C CA . LEU A 1 91 ? 5.263 7.581 -12.879 1.00 93.69 91 LEU A CA 1
ATOM 759 C C . LEU A 1 91 ? 3.909 8.295 -12.844 1.00 93.69 91 LEU A C 1
ATOM 761 O O . LEU A 1 91 ? 3.059 7.945 -12.023 1.00 93.69 91 LEU A O 1
ATOM 765 N N . LEU A 1 92 ? 3.677 9.254 -13.747 1.00 93.75 92 LEU A N 1
ATOM 766 C CA . LEU A 1 92 ? 2.399 9.958 -13.852 1.00 93.75 92 LEU A CA 1
ATOM 767 C C . LEU A 1 92 ? 1.255 9.012 -14.209 1.00 93.75 92 LEU A C 1
ATOM 769 O O . LEU A 1 92 ? 0.196 9.090 -13.594 1.00 93.75 92 LEU A O 1
ATOM 773 N N . VAL A 1 93 ? 1.458 8.093 -15.155 1.00 94.56 93 VAL A N 1
ATOM 774 C CA . VAL A 1 93 ? 0.448 7.086 -15.514 1.00 94.56 93 VAL A CA 1
ATOM 775 C C . VAL A 1 93 ? 0.080 6.246 -14.291 1.00 94.56 93 VAL A C 1
ATOM 777 O O . VAL A 1 93 ? -1.104 6.105 -13.980 1.00 94.56 93 VAL A O 1
ATOM 780 N N . GLY A 1 94 ? 1.075 5.745 -13.552 1.00 93.56 94 GLY A N 1
ATOM 781 C CA . GLY A 1 94 ? 0.841 5.011 -12.307 1.00 93.56 94 GLY A CA 1
ATOM 782 C C . GLY A 1 94 ? 0.073 5.843 -11.277 1.00 93.56 94 GLY A C 1
ATOM 783 O O . GLY A 1 94 ? -0.893 5.362 -10.684 1.00 93.56 94 GLY A O 1
ATOM 784 N N . LEU A 1 95 ? 0.449 7.113 -11.107 1.00 94.94 95 LEU A N 1
ATOM 785 C CA . LEU A 1 95 ? -0.212 8.048 -10.199 1.00 94.94 95 LEU A CA 1
ATOM 786 C C . LEU A 1 95 ? -1.681 8.284 -10.583 1.00 94.94 95 LEU A C 1
ATOM 788 O O . LEU A 1 95 ? -2.555 8.195 -9.723 1.00 94.94 95 LEU A O 1
ATOM 792 N N . PHE A 1 96 ? -1.973 8.557 -11.855 1.00 95.31 96 PHE A N 1
ATOM 793 C CA . PHE A 1 96 ? -3.336 8.808 -12.326 1.00 95.31 96 PHE A CA 1
ATOM 794 C C . PHE A 1 96 ? -4.237 7.587 -12.164 1.00 95.31 96 PHE A C 1
ATOM 796 O O . PHE A 1 96 ? -5.371 7.732 -11.708 1.00 95.31 96 PHE A O 1
ATOM 803 N N . ILE A 1 97 ? -3.738 6.386 -12.470 1.00 94.25 97 ILE A N 1
ATOM 804 C CA . ILE A 1 97 ? -4.493 5.140 -12.272 1.00 94.25 97 ILE A CA 1
ATOM 805 C C . ILE A 1 97 ? -4.847 4.961 -10.797 1.00 94.25 97 ILE A C 1
ATOM 807 O O . ILE A 1 97 ? -5.992 4.669 -10.454 1.00 94.25 97 ILE A O 1
ATOM 811 N N . VAL A 1 98 ? -3.882 5.174 -9.907 1.00 94.75 98 VAL A N 1
ATOM 812 C CA . VAL A 1 98 ? -4.101 5.079 -8.462 1.00 94.75 98 VAL A CA 1
ATOM 813 C C . VAL A 1 98 ? -5.106 6.113 -7.981 1.00 94.75 98 VAL A C 1
ATOM 815 O O . VAL A 1 98 ? -6.013 5.768 -7.227 1.00 94.75 98 VAL A O 1
ATOM 818 N N . LEU A 1 99 ? -4.969 7.367 -8.412 1.00 95.19 99 LEU A N 1
ATOM 819 C CA . LEU A 1 99 ? -5.907 8.431 -8.066 1.00 95.19 99 LEU A CA 1
ATOM 820 C C . LEU A 1 99 ? -7.320 8.074 -8.517 1.00 95.19 99 LEU A C 1
ATOM 822 O O . LEU A 1 99 ? -8.257 8.193 -7.731 1.00 95.19 99 LEU A O 1
ATOM 826 N N . PHE A 1 100 ? -7.463 7.577 -9.744 1.00 94.75 100 PHE A N 1
ATOM 827 C CA . PHE A 1 100 ? -8.737 7.115 -10.273 1.00 94.75 100 PHE A CA 1
ATOM 828 C C . PHE A 1 100 ? -9.337 6.017 -9.386 1.00 94.75 100 PHE A C 1
ATOM 830 O O . PHE A 1 100 ? -10.453 6.171 -8.895 1.00 94.75 100 PHE A O 1
ATOM 837 N N . ILE A 1 101 ? -8.582 4.957 -9.080 1.00 93.06 101 ILE A N 1
ATOM 838 C CA . ILE A 1 101 ? -9.046 3.876 -8.196 1.00 93.06 101 ILE A CA 1
ATOM 839 C C . ILE A 1 101 ? -9.467 4.433 -6.831 1.00 93.06 101 ILE A C 1
ATOM 841 O O . ILE A 1 101 ? -10.562 4.141 -6.360 1.00 93.06 101 ILE A O 1
ATOM 845 N N . VAL A 1 102 ? -8.642 5.277 -6.207 1.00 92.50 102 VAL A N 1
ATOM 846 C CA . VAL A 1 102 ? -8.907 5.864 -4.883 1.00 92.50 102 VAL A CA 1
ATOM 847 C C . VAL A 1 102 ? -10.185 6.703 -4.874 1.00 92.50 102 VAL A C 1
ATOM 849 O O . VAL A 1 102 ? -10.960 6.612 -3.920 1.00 92.50 102 VAL A O 1
ATOM 852 N N . ILE A 1 103 ? -10.414 7.509 -5.913 1.00 93.25 103 ILE A N 1
ATOM 853 C CA . ILE A 1 103 ? -11.604 8.359 -6.042 1.00 93.25 103 ILE A CA 1
ATOM 854 C C . ILE A 1 103 ? -12.858 7.494 -6.183 1.00 93.25 103 ILE A C 1
ATOM 856 O O . ILE A 1 103 ? -13.828 7.688 -5.445 1.00 93.25 103 ILE A O 1
ATOM 860 N N . PHE A 1 104 ? -12.837 6.516 -7.088 1.00 93.06 104 PHE A N 1
ATOM 861 C CA . PHE A 1 104 ? -13.995 5.663 -7.357 1.00 93.06 104 PHE A CA 1
ATOM 862 C C . PHE A 1 104 ? -14.312 4.730 -6.184 1.00 93.06 104 PHE A C 1
ATOM 864 O O . PHE A 1 104 ? -15.471 4.604 -5.779 1.00 93.06 104 PHE A O 1
ATOM 871 N N . ASP A 1 105 ? -13.289 4.143 -5.565 1.00 93.31 105 ASP A N 1
ATOM 872 C CA . ASP A 1 105 ? -13.455 3.248 -4.423 1.00 93.31 105 ASP A CA 1
ATOM 873 C C . ASP A 1 105 ? -13.593 3.988 -3.086 1.00 93.31 105 ASP A C 1
ATOM 875 O O . ASP A 1 105 ? -13.812 3.340 -2.060 1.00 93.31 105 ASP A O 1
ATOM 879 N N . TRP A 1 106 ? -13.561 5.327 -3.052 1.00 93.44 106 TRP A N 1
ATOM 880 C CA . TRP A 1 106 ? -13.638 6.104 -1.809 1.00 93.44 106 TRP A CA 1
ATOM 881 C C . TRP A 1 106 ? -14.825 5.690 -0.932 1.00 93.44 106 TRP A C 1
ATOM 883 O O . TRP A 1 106 ? -14.667 5.336 0.238 1.00 93.44 106 TRP A O 1
ATOM 893 N N . LYS A 1 107 ? -16.038 5.671 -1.504 1.00 92.81 107 LYS A N 1
ATOM 894 C CA . LYS A 1 107 ? -17.262 5.295 -0.771 1.00 92.81 107 LYS A CA 1
ATOM 895 C C . LYS A 1 107 ? -17.221 3.841 -0.303 1.00 92.81 107 LYS A C 1
ATOM 897 O O . LYS A 1 107 ? -17.657 3.540 0.807 1.00 92.81 107 LYS A O 1
ATOM 902 N N . LYS A 1 108 ? -16.698 2.943 -1.138 1.00 93.88 108 LYS A N 1
ATOM 903 C CA . LYS A 1 108 ? -16.546 1.519 -0.819 1.00 93.88 108 LYS A CA 1
ATOM 904 C C . LYS A 1 108 ? -15.570 1.328 0.340 1.00 93.88 108 LYS A C 1
ATOM 906 O O . LYS A 1 108 ? -15.860 0.561 1.253 1.00 93.88 108 LYS A O 1
ATOM 911 N N . GLN A 1 109 ? -14.468 2.071 0.350 1.00 92.31 109 GLN A N 1
ATOM 912 C CA . GLN A 1 109 ? -13.477 2.030 1.415 1.00 92.31 109 GLN A CA 1
ATOM 913 C C . GLN A 1 109 ? -14.040 2.551 2.743 1.00 92.31 109 GLN A C 1
ATOM 915 O O . GLN A 1 109 ? -13.860 1.898 3.767 1.00 92.31 109 GLN A O 1
ATOM 920 N N . MET A 1 110 ? -14.805 3.648 2.739 1.00 93.88 110 MET A N 1
ATOM 921 C CA . MET A 1 110 ? -15.475 4.137 3.956 1.00 93.88 110 MET A CA 1
ATOM 922 C C . MET A 1 110 ? -16.449 3.102 4.530 1.00 93.88 110 MET A C 1
ATOM 924 O O . MET A 1 110 ? -16.390 2.797 5.718 1.00 93.88 110 MET A O 1
ATOM 928 N N . ARG A 1 111 ? -17.263 2.468 3.673 1.00 92.62 111 ARG A N 1
ATOM 929 C CA . ARG A 1 111 ? -18.168 1.384 4.095 1.00 92.62 111 ARG A CA 1
ATOM 930 C C . ARG A 1 111 ? -17.426 0.195 4.703 1.00 92.62 111 ARG A C 1
ATOM 932 O O . ARG A 1 111 ? -17.958 -0.444 5.603 1.00 92.62 111 ARG A O 1
ATOM 939 N N . ARG A 1 112 ? -16.213 -0.119 4.232 1.00 90.31 112 ARG A N 1
ATOM 940 C CA . ARG A 1 112 ? -15.384 -1.182 4.826 1.00 90.31 112 ARG A CA 1
ATOM 941 C C . ARG A 1 112 ? -14.956 -0.831 6.245 1.00 90.31 112 ARG A C 1
ATOM 943 O O . ARG A 1 112 ? -15.013 -1.702 7.106 1.00 90.31 112 ARG A O 1
ATOM 950 N N . TYR A 1 113 ? -14.566 0.416 6.499 1.00 91.12 113 TYR A N 1
ATOM 951 C CA . TYR A 1 113 ? -14.257 0.855 7.859 1.00 91.12 113 TYR A CA 1
ATOM 952 C C . TYR A 1 113 ? -15.502 0.839 8.756 1.00 91.12 113 TYR A C 1
ATOM 954 O O . TYR A 1 113 ? -15.432 0.362 9.885 1.00 91.12 113 TYR A O 1
ATOM 962 N N . ASP A 1 114 ? -16.666 1.243 8.241 1.00 91.81 114 ASP A N 1
ATOM 963 C CA . ASP A 1 114 ? -17.928 1.155 8.988 1.00 91.81 114 ASP A CA 1
ATOM 964 C C . ASP A 1 114 ? -18.318 -0.301 9.295 1.00 91.81 114 ASP A C 1
ATOM 966 O O . ASP A 1 114 ? -18.791 -0.612 10.388 1.00 91.81 114 ASP A O 1
ATOM 970 N N . ALA A 1 115 ? -18.091 -1.220 8.353 1.00 90.25 115 ALA A N 1
ATOM 971 C CA . ALA A 1 115 ? -18.295 -2.649 8.568 1.00 90.25 115 ALA A CA 1
ATOM 972 C C . ALA A 1 115 ? -17.329 -3.208 9.622 1.00 90.25 115 ALA A C 1
ATOM 974 O O . ALA A 1 115 ? -17.744 -4.027 10.437 1.00 90.25 115 ALA A O 1
ATOM 975 N N . LEU A 1 116 ? -16.085 -2.719 9.662 1.00 88.88 116 LEU A N 1
ATOM 976 C CA . LEU A 1 116 ? -15.098 -3.101 10.674 1.00 88.88 116 LEU A CA 1
ATOM 977 C C . LEU A 1 116 ? -15.539 -2.707 12.092 1.00 88.88 116 LEU A C 1
ATOM 979 O O . LEU A 1 116 ? -15.242 -3.421 13.042 1.00 88.88 116 LEU A O 1
ATOM 983 N N . VAL A 1 117 ? -16.287 -1.606 12.240 1.00 87.19 117 VAL A N 1
ATOM 984 C CA . VAL A 1 117 ? -16.916 -1.226 13.521 1.00 87.19 117 VAL A CA 1
ATOM 985 C C . VAL A 1 117 ? -17.903 -2.277 14.003 1.00 87.19 117 VAL A C 1
ATOM 987 O O . VAL A 1 117 ? -17.955 -2.555 15.197 1.00 87.19 117 VAL A O 1
ATOM 990 N N . LYS A 1 118 ? -1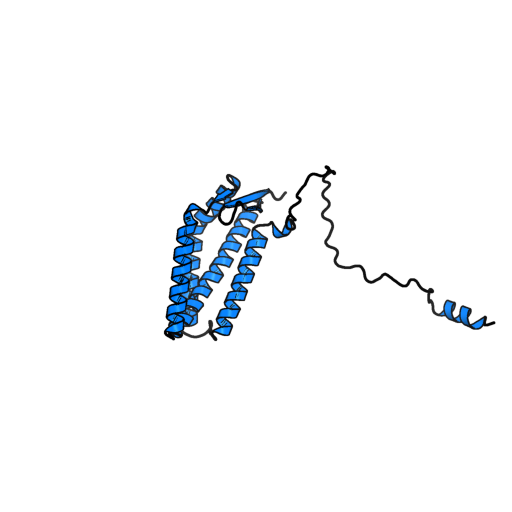8.684 -2.853 13.088 1.00 86.62 118 LYS A N 1
ATOM 991 C CA . LYS A 1 118 ? -19.699 -3.861 13.418 1.00 86.62 118 LYS A CA 1
ATOM 992 C C . LYS A 1 118 ? -19.069 -5.233 13.646 1.00 86.62 118 LYS A C 1
ATOM 994 O O . LYS A 1 118 ? -19.390 -5.908 14.616 1.00 86.62 118 LYS A O 1
ATOM 999 N N . CYS A 1 119 ? -18.158 -5.615 12.758 1.00 85.69 119 CYS A N 1
ATOM 1000 C CA . CYS A 1 119 ? -17.462 -6.891 12.761 1.00 85.69 119 CYS A CA 1
ATOM 1001 C C . CYS A 1 119 ? -15.952 -6.623 12.738 1.00 85.69 119 CYS A C 1
ATOM 1003 O O . CYS A 1 119 ? -15.365 -6.516 11.659 1.00 85.69 119 CYS A O 1
ATOM 1005 N N . PRO A 1 120 ? -15.289 -6.538 13.903 1.00 85.19 120 PRO A N 1
ATOM 1006 C CA . PRO A 1 120 ? -13.881 -6.164 13.987 1.00 85.19 120 PRO A CA 1
ATOM 1007 C C . PRO A 1 120 ? -12.936 -7.330 13.660 1.00 85.19 120 PRO A C 1
ATOM 1009 O O . PRO A 1 120 ? -11.810 -7.389 14.149 1.00 85.19 120 PRO A O 1
ATOM 1012 N N . VAL A 1 121 ? -13.384 -8.282 12.844 1.00 84.88 121 VAL A N 1
ATOM 1013 C CA . VAL A 1 121 ? -12.603 -9.431 12.391 1.00 84.88 121 VAL A CA 1
ATOM 1014 C C . VAL A 1 121 ? -12.550 -9.383 10.878 1.00 84.88 121 VAL A C 1
ATOM 1016 O O . VAL A 1 121 ? -13.580 -9.353 10.209 1.00 84.88 121 VAL A O 1
ATOM 1019 N N . VAL A 1 122 ? -11.335 -9.386 10.346 1.00 81.75 122 VAL A N 1
ATOM 1020 C CA . VAL A 1 122 ? -11.083 -9.426 8.912 1.00 81.75 122 VAL A CA 1
ATOM 1021 C C . VAL A 1 122 ? -10.380 -10.729 8.594 1.00 81.75 122 VAL A C 1
ATOM 1023 O O . VAL A 1 122 ? -9.320 -11.020 9.152 1.00 81.75 122 VAL A O 1
ATOM 1026 N N . ASP A 1 123 ? -10.984 -11.499 7.699 1.00 85.25 123 ASP A N 1
ATOM 1027 C CA . ASP A 1 123 ? -10.446 -12.756 7.202 1.00 85.25 123 ASP A CA 1
ATOM 1028 C C . ASP A 1 123 ? -10.131 -12.607 5.712 1.00 85.25 123 ASP A C 1
ATOM 1030 O O . ASP A 1 123 ? -10.998 -12.239 4.922 1.00 85.25 123 ASP A O 1
ATOM 1034 N N . TYR A 1 124 ? -8.868 -12.827 5.356 1.00 79.44 124 TYR A N 1
ATOM 1035 C CA . TYR A 1 124 ? -8.363 -12.805 3.983 1.00 79.44 124 TYR A CA 1
ATOM 1036 C C . TYR A 1 124 ? -7.941 -14.201 3.504 1.00 79.44 124 TYR A C 1
ATOM 1038 O O . TYR A 1 124 ? -7.240 -14.325 2.496 1.00 79.44 124 TYR A O 1
ATOM 1046 N N . SER A 1 125 ? -8.306 -15.259 4.234 1.00 79.88 125 SER A N 1
ATOM 1047 C CA . SER A 1 125 ? -7.880 -16.629 3.924 1.00 79.88 125 SER A CA 1
ATOM 1048 C C . SER A 1 125 ? -8.397 -17.106 2.565 1.00 79.88 125 SER A C 1
ATOM 1050 O O . SER A 1 125 ? -7.693 -17.826 1.861 1.00 79.88 125 SER A O 1
ATOM 1052 N N . ASP A 1 126 ? -9.577 -16.635 2.160 1.00 81.31 126 ASP A N 1
ATOM 1053 C CA . ASP A 1 126 ? -10.200 -16.874 0.853 1.00 81.31 126 ASP A CA 1
ATOM 1054 C C . ASP A 1 126 ? -9.368 -16.325 -0.319 1.00 81.31 126 ASP A C 1
ATOM 1056 O O . ASP A 1 126 ? -9.344 -16.897 -1.407 1.00 81.31 126 ASP A O 1
ATOM 1060 N N . LYS A 1 127 ? -8.627 -15.238 -0.092 1.00 82.44 127 LYS A N 1
ATOM 1061 C CA . LYS A 1 127 ? -7.837 -14.537 -1.119 1.00 82.44 127 LYS A CA 1
ATOM 1062 C C . LYS A 1 127 ? -6.364 -14.915 -1.118 1.00 82.44 127 LYS A C 1
ATOM 1064 O O . LYS A 1 127 ? -5.620 -14.470 -1.992 1.00 82.44 127 LYS A O 1
ATOM 1069 N N . LYS A 1 128 ? -5.938 -15.750 -0.169 1.00 83.38 128 LYS A N 1
ATOM 1070 C CA . L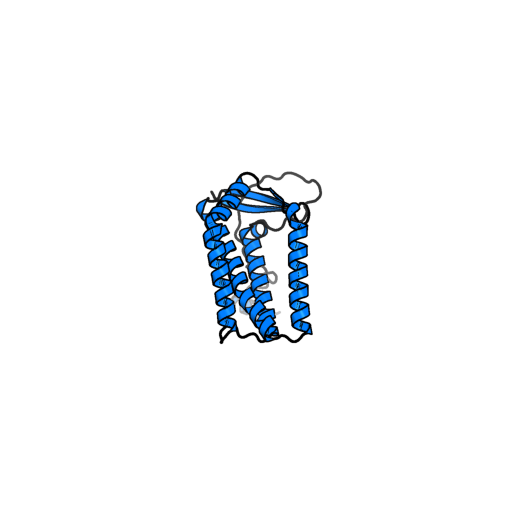YS A 1 128 ? -4.546 -16.179 0.018 1.00 83.38 128 LYS A CA 1
ATOM 1071 C C . LYS A 1 128 ? -3.902 -16.654 -1.287 1.00 83.38 128 LYS A C 1
ATOM 1073 O O . LYS A 1 128 ? -2.843 -16.162 -1.665 1.00 83.38 128 LYS A O 1
ATOM 1078 N N . ILE A 1 129 ? -4.545 -17.601 -1.974 1.00 85.38 129 ILE A N 1
ATOM 1079 C CA . ILE A 1 129 ? -4.005 -18.221 -3.195 1.00 85.38 129 ILE A CA 1
ATOM 1080 C C . ILE A 1 129 ? -3.829 -17.172 -4.296 1.00 85.38 129 ILE A C 1
ATOM 1082 O O . ILE A 1 129 ? -2.777 -17.118 -4.927 1.00 85.38 129 ILE A O 1
ATOM 1086 N N . MET A 1 130 ? -4.814 -16.287 -4.470 1.00 85.75 130 MET A N 1
ATOM 1087 C CA . MET A 1 130 ? -4.762 -15.221 -5.472 1.00 85.75 130 MET A CA 1
ATOM 1088 C C . MET A 1 130 ? -3.574 -14.278 -5.238 1.00 85.75 130 MET A C 1
ATOM 1090 O O . MET A 1 130 ? -2.857 -13.953 -6.181 1.00 85.75 130 MET A O 1
ATOM 1094 N N . TYR A 1 131 ? -3.329 -13.874 -3.985 1.00 84.06 131 TYR A N 1
ATOM 1095 C CA . TYR A 1 131 ? -2.189 -13.019 -3.644 1.00 84.06 131 TYR A CA 1
ATOM 1096 C C . TYR A 1 131 ? -0.845 -13.696 -3.916 1.00 84.06 131 TYR A C 1
ATOM 1098 O O . TYR A 1 131 ? 0.053 -13.047 -4.449 1.00 84.06 131 TYR A O 1
ATOM 1106 N N . TYR A 1 132 ? -0.704 -14.988 -3.597 1.00 87.19 132 TYR A N 1
ATOM 1107 C CA . TYR A 1 132 ? 0.523 -15.722 -3.913 1.00 87.19 132 TYR A CA 1
ATOM 1108 C C . TYR A 1 132 ? 0.743 -15.845 -5.418 1.00 87.19 132 TYR A C 1
ATOM 1110 O O . TYR A 1 132 ? 1.835 -15.533 -5.880 1.00 87.19 132 TYR A O 1
ATOM 1118 N N . ILE A 1 133 ? -0.280 -16.240 -6.184 1.00 88.56 133 ILE A N 1
ATOM 1119 C CA . ILE A 1 133 ? -0.178 -16.360 -7.646 1.00 88.56 133 ILE A CA 1
ATOM 1120 C C . ILE A 1 133 ? 0.245 -15.022 -8.254 1.00 88.56 133 ILE A C 1
ATOM 1122 O O . ILE A 1 133 ? 1.207 -14.972 -9.017 1.00 88.56 133 ILE A O 1
ATOM 1126 N N . LEU A 1 134 ? -0.422 -13.929 -7.874 1.00 87.31 134 LEU A N 1
ATOM 1127 C CA . LEU A 1 134 ? -0.105 -12.600 -8.387 1.00 87.31 134 LEU A CA 1
ATOM 1128 C C . LEU A 1 134 ? 1.321 -12.168 -8.012 1.00 87.31 134 LEU A C 1
ATOM 1130 O O . LEU A 1 134 ? 2.046 -11.649 -8.857 1.00 87.31 134 LEU A O 1
ATOM 1134 N N . GLY A 1 135 ? 1.740 -12.423 -6.769 1.00 86.38 135 GLY A N 1
ATOM 1135 C CA . GLY A 1 135 ? 3.091 -12.121 -6.296 1.00 86.38 135 GLY A CA 1
ATOM 1136 C C . GLY A 1 135 ? 4.172 -12.900 -7.047 1.00 86.38 135 GLY A C 1
ATOM 1137 O O . GLY A 1 135 ? 5.143 -12.303 -7.508 1.00 86.38 135 GLY A O 1
ATOM 1138 N N . TYR A 1 136 ? 3.995 -14.211 -7.230 1.00 89.44 136 TYR A N 1
ATOM 1139 C CA . TYR A 1 136 ? 4.944 -15.041 -7.976 1.00 89.44 136 TYR A CA 1
ATOM 1140 C C . TYR A 1 136 ? 5.022 -14.647 -9.450 1.00 89.44 136 TYR A C 1
ATOM 1142 O O . TYR A 1 136 ? 6.125 -14.522 -9.974 1.00 89.44 136 TYR A O 1
ATOM 1150 N N . LEU A 1 137 ? 3.886 -14.390 -10.106 1.00 88.56 137 LEU A N 1
ATOM 1151 C CA . LEU A 1 137 ? 3.869 -13.917 -11.493 1.00 88.56 137 LEU A CA 1
ATOM 1152 C C . LEU A 1 137 ? 4.638 -12.602 -11.647 1.00 88.56 137 LEU A C 1
ATOM 1154 O O . LEU A 1 137 ? 5.424 -12.455 -12.581 1.00 88.56 137 LEU A O 1
ATOM 1158 N N . PHE A 1 138 ? 4.457 -11.673 -10.708 1.00 85.19 138 PHE A N 1
ATOM 1159 C CA . PHE A 1 138 ? 5.161 -10.397 -10.719 1.00 85.19 138 PHE A CA 1
ATOM 1160 C C . PHE A 1 138 ? 6.677 -10.567 -10.528 1.00 85.19 138 PHE A C 1
ATOM 1162 O O . PHE A 1 138 ? 7.461 -9.966 -11.261 1.00 85.19 138 PHE A O 1
ATOM 1169 N N . LEU A 1 139 ? 7.104 -11.435 -9.604 1.00 87.44 139 LEU A N 1
ATOM 1170 C CA . LEU A 1 139 ? 8.523 -11.742 -9.387 1.00 87.44 139 LEU A CA 1
ATOM 1171 C C . LEU A 1 139 ? 9.165 -12.425 -10.599 1.00 87.44 139 LEU A C 1
ATOM 1173 O O . LEU A 1 139 ? 10.259 -12.038 -11.004 1.00 87.44 139 LEU A O 1
ATOM 1177 N N . ILE A 1 140 ? 8.481 -13.405 -11.199 1.00 87.75 140 ILE A N 1
ATOM 1178 C CA . ILE A 1 140 ? 8.947 -14.091 -12.411 1.00 87.75 140 ILE A CA 1
ATOM 1179 C C . ILE A 1 140 ? 9.095 -13.086 -13.554 1.00 87.75 140 ILE A C 1
ATOM 1181 O O . ILE A 1 140 ? 10.111 -13.100 -14.243 1.00 87.75 140 ILE A O 1
ATOM 1185 N N . LEU A 1 141 ? 8.126 -12.184 -13.734 1.00 86.69 141 LEU A N 1
ATOM 1186 C CA . LEU A 1 141 ? 8.189 -11.147 -14.762 1.00 86.69 141 LEU A CA 1
ATOM 1187 C C . LEU A 1 141 ? 9.410 -10.235 -14.571 1.00 86.69 141 LEU A C 1
ATOM 1189 O O . LEU A 1 141 ? 10.158 -10.024 -15.523 1.00 86.69 141 LEU A O 1
ATOM 1193 N N . ILE A 1 142 ? 9.647 -9.741 -13.352 1.00 84.94 142 ILE A N 1
ATOM 1194 C CA . ILE A 1 142 ? 10.820 -8.907 -13.041 1.00 84.94 142 ILE A CA 1
ATOM 1195 C C . ILE A 1 142 ? 12.116 -9.673 -13.316 1.00 84.94 142 ILE A C 1
ATOM 1197 O O . ILE A 1 142 ? 13.012 -9.148 -13.974 1.00 84.94 142 ILE A O 1
ATOM 1201 N N . TYR A 1 143 ? 12.209 -10.920 -12.853 1.00 85.81 143 TYR A N 1
ATOM 1202 C CA . TYR A 1 143 ? 13.396 -11.753 -13.028 1.00 85.81 143 TYR A CA 1
ATOM 1203 C C . TYR A 1 143 ? 13.701 -12.039 -14.505 1.00 85.81 143 TYR A C 1
ATOM 1205 O O . TYR A 1 143 ? 14.848 -11.924 -14.935 1.00 85.81 143 TYR A O 1
ATOM 1213 N N . LEU A 1 144 ? 12.675 -12.349 -15.305 1.00 85.50 144 LEU A N 1
ATOM 1214 C CA . LEU A 1 144 ? 12.821 -12.571 -16.744 1.00 85.50 144 LEU A CA 1
ATOM 1215 C C . LEU A 1 144 ? 13.295 -11.312 -17.472 1.00 85.50 144 LEU A C 1
ATOM 1217 O O . LEU A 1 144 ? 14.156 -11.405 -18.344 1.00 85.50 144 LEU A O 1
ATOM 1221 N N . LEU A 1 145 ? 12.747 -10.145 -17.126 1.00 85.69 145 LEU A N 1
ATOM 1222 C CA . LEU A 1 145 ? 13.169 -8.872 -17.714 1.00 85.69 145 LEU A CA 1
ATOM 1223 C C . LEU A 1 145 ? 14.604 -8.511 -17.315 1.00 85.69 145 LEU A C 1
ATOM 1225 O O . LEU A 1 145 ? 15.351 -7.998 -18.146 1.00 85.69 145 LEU A O 1
ATOM 1229 N N . TYR A 1 146 ? 14.996 -8.843 -16.085 1.00 82.81 146 TYR A N 1
ATOM 1230 C CA . TYR A 1 146 ? 16.349 -8.644 -15.575 1.00 82.81 146 TYR A CA 1
ATOM 1231 C C . TYR A 1 146 ? 17.385 -9.507 -16.293 1.00 82.81 146 TYR A C 1
A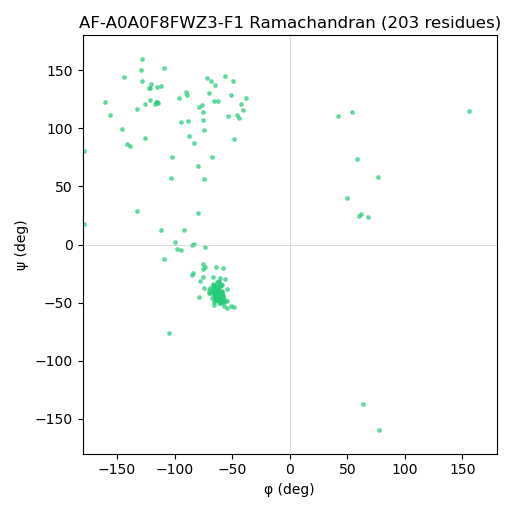TOM 1233 O O . TYR A 1 146 ? 18.344 -8.967 -16.834 1.00 82.81 146 TYR A O 1
ATOM 1241 N N . ILE A 1 147 ? 17.173 -10.824 -16.392 1.00 82.62 147 ILE A N 1
ATOM 1242 C CA . ILE A 1 147 ? 18.122 -11.714 -17.086 1.00 82.62 147 ILE A CA 1
ATOM 1243 C C . ILE A 1 147 ? 18.214 -11.406 -18.578 1.00 82.62 147 ILE A C 1
ATOM 1245 O O . ILE A 1 147 ? 19.294 -11.493 -19.156 1.00 82.62 147 ILE A O 1
ATOM 1249 N N . LYS A 1 148 ? 17.100 -11.030 -19.214 1.00 85.38 148 LYS A N 1
ATOM 1250 C CA . LYS A 1 148 ? 17.104 -10.657 -20.633 1.00 85.38 148 LYS A CA 1
ATOM 1251 C C . LYS A 1 148 ? 17.730 -9.283 -20.906 1.00 85.38 148 LYS A C 1
ATOM 1253 O O . LYS A 1 148 ? 17.806 -8.900 -22.068 1.00 85.38 148 LYS A O 1
ATOM 1258 N N . GLY A 1 149 ? 18.159 -8.546 -19.876 1.00 78.69 149 GLY A N 1
ATOM 1259 C CA . GLY A 1 149 ? 18.812 -7.245 -20.032 1.00 78.69 149 GLY A CA 1
ATOM 1260 C C . GLY A 1 149 ? 17.887 -6.146 -20.562 1.00 78.69 149 GLY A C 1
ATOM 1261 O O . GLY A 1 149 ? 18.360 -5.178 -21.152 1.00 78.69 149 GLY A O 1
ATOM 1262 N N . TYR A 1 150 ? 16.566 -6.270 -20.380 1.00 82.50 150 TYR A N 1
ATOM 1263 C CA . TYR A 1 150 ? 15.605 -5.247 -20.808 1.00 82.50 150 TYR A CA 1
ATOM 1264 C C . TYR A 1 150 ? 15.549 -4.090 -19.803 1.00 82.50 150 TYR A C 1
ATOM 1266 O O . TYR A 1 150 ? 14.537 -3.869 -19.131 1.00 82.50 150 TYR A O 1
ATOM 1274 N N . GLU A 1 151 ? 16.642 -3.331 -19.711 1.00 80.69 151 GLU A N 1
ATOM 1275 C CA . GLU A 1 151 ? 16.767 -2.201 -18.787 1.00 80.69 151 GLU A CA 1
ATOM 1276 C C . GLU A 1 151 ? 15.635 -1.173 -18.945 1.00 80.69 151 GLU A C 1
ATOM 1278 O O . GLU A 1 151 ? 14.996 -0.875 -17.936 1.00 80.69 151 GLU A O 1
ATOM 1283 N N . PRO A 1 152 ? 15.264 -0.695 -20.155 1.00 82.81 152 PRO A N 1
ATOM 1284 C CA . PRO A 1 152 ? 14.198 0.302 -20.290 1.00 82.81 152 PRO A CA 1
ATOM 1285 C C . PRO A 1 152 ? 12.845 -0.184 -19.754 1.00 82.81 152 PRO A C 1
ATOM 1287 O O . PRO A 1 152 ? 12.092 0.585 -19.159 1.00 82.81 152 PRO A O 1
ATOM 1290 N N . SER A 1 153 ? 12.536 -1.474 -19.920 1.00 85.12 153 SER A N 1
ATOM 1291 C CA . SER A 1 153 ? 11.297 -2.069 -19.412 1.00 85.12 153 SER A CA 1
ATOM 1292 C C . SER A 1 153 ? 11.295 -2.164 -17.888 1.00 85.12 153 SER A C 1
ATOM 1294 O O . SER A 1 153 ? 10.275 -1.885 -17.261 1.00 85.12 153 SER A O 1
ATOM 1296 N N . LEU A 1 154 ? 12.431 -2.507 -17.277 1.00 85.50 154 LEU A N 1
ATOM 1297 C CA . LEU A 1 154 ? 12.573 -2.485 -15.821 1.00 85.50 154 LEU A CA 1
ATOM 1298 C C . LEU A 1 154 ? 12.434 -1.065 -15.270 1.00 85.50 154 LEU A C 1
ATOM 1300 O O . LEU A 1 154 ? 11.685 -0.856 -14.316 1.00 85.50 154 LEU A O 1
ATOM 1304 N N . GLN A 1 155 ? 13.084 -0.082 -15.898 1.00 87.56 155 GLN A N 1
ATOM 1305 C CA . GLN A 1 155 ? 12.957 1.322 -15.506 1.00 87.56 155 GLN A CA 1
ATOM 1306 C C . GLN A 1 155 ? 11.507 1.808 -15.601 1.00 87.56 155 GLN A C 1
ATOM 1308 O O . GLN A 1 155 ? 11.021 2.462 -14.676 1.00 87.56 155 GLN A O 1
ATOM 1313 N N . ALA A 1 156 ? 10.786 1.430 -16.661 1.00 87.69 156 ALA A N 1
ATOM 1314 C CA . ALA A 1 156 ? 9.372 1.745 -16.828 1.00 87.69 156 ALA A CA 1
ATOM 1315 C C . ALA A 1 156 ? 8.501 1.131 -15.717 1.00 87.69 156 ALA A C 1
ATOM 1317 O O . ALA A 1 156 ? 7.673 1.833 -15.134 1.00 87.69 156 ALA A O 1
ATOM 1318 N N . ILE A 1 157 ? 8.719 -0.145 -15.373 1.00 89.81 157 ILE A N 1
ATOM 1319 C CA . ILE A 1 157 ? 7.980 -0.843 -14.306 1.00 89.81 157 ILE A CA 1
ATOM 1320 C C . ILE A 1 157 ? 8.224 -0.189 -12.949 1.00 89.81 157 ILE A C 1
ATOM 1322 O O . ILE A 1 157 ? 7.268 0.077 -12.220 1.00 89.81 157 ILE A O 1
ATOM 1326 N N . PHE A 1 158 ? 9.481 0.087 -12.599 1.00 90.31 158 PHE A N 1
ATOM 1327 C CA . PHE A 1 158 ? 9.799 0.709 -11.315 1.00 90.31 158 PHE A CA 1
ATOM 1328 C C . PHE A 1 158 ? 9.315 2.160 -11.250 1.00 90.31 158 PHE A C 1
ATOM 1330 O O . PHE A 1 158 ? 8.760 2.560 -10.231 1.00 90.31 158 PHE A O 1
ATOM 1337 N N . SER A 1 159 ? 9.406 2.915 -12.346 1.00 92.12 159 SER A N 1
ATOM 1338 C CA . SER A 1 159 ? 8.842 4.269 -12.417 1.00 92.12 159 SER A CA 1
ATOM 1339 C C . SER A 1 159 ? 7.322 4.259 -12.238 1.00 92.12 159 SER A C 1
ATOM 1341 O O . SER A 1 159 ? 6.787 5.028 -11.440 1.00 92.12 159 SER A O 1
ATOM 1343 N N . PHE A 1 160 ? 6.626 3.336 -12.908 1.00 91.69 160 PHE A N 1
ATOM 1344 C CA . PHE A 1 160 ? 5.191 3.110 -12.730 1.00 91.69 160 PHE A CA 1
ATOM 1345 C C . PHE A 1 160 ? 4.841 2.715 -11.287 1.00 91.69 160 PHE A C 1
ATOM 1347 O O . PHE A 1 160 ? 3.886 3.242 -10.709 1.00 91.69 160 PHE A O 1
ATOM 1354 N N . ALA A 1 161 ? 5.635 1.832 -10.671 1.00 91.50 161 AL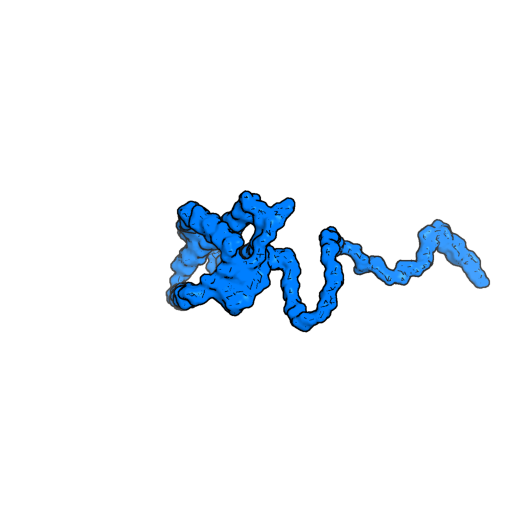A A N 1
ATOM 1355 C CA . ALA A 1 161 ? 5.458 1.412 -9.283 1.00 91.50 161 ALA A CA 1
ATOM 1356 C C . ALA A 1 161 ? 5.570 2.586 -8.296 1.00 91.50 161 ALA A C 1
ATOM 1358 O O . ALA A 1 161 ? 4.883 2.581 -7.274 1.00 91.50 161 ALA A O 1
ATOM 1359 N N . GLY A 1 162 ? 6.337 3.630 -8.625 1.00 91.06 162 GLY A N 1
ATOM 1360 C CA . GLY A 1 162 ? 6.360 4.883 -7.867 1.00 91.06 162 GLY A CA 1
ATOM 1361 C C . GLY A 1 162 ? 4.975 5.514 -7.696 1.00 91.06 162 GLY A C 1
ATOM 1362 O O . GLY A 1 162 ? 4.638 5.978 -6.607 1.00 91.06 162 GLY A O 1
ATOM 1363 N N . GLY A 1 163 ? 4.119 5.443 -8.720 1.00 89.69 163 GLY A N 1
ATOM 1364 C CA . GLY A 1 163 ? 2.721 5.870 -8.621 1.00 89.69 163 GLY A CA 1
ATOM 1365 C C . GLY A 1 163 ? 1.911 5.043 -7.614 1.00 89.69 163 GLY A C 1
ATOM 1366 O O . GLY A 1 163 ? 1.121 5.592 -6.844 1.00 89.69 163 GLY A O 1
ATOM 1367 N N . LEU A 1 164 ? 2.157 3.729 -7.541 1.00 89.25 164 LEU A N 1
ATOM 1368 C CA . LEU A 1 164 ? 1.517 2.830 -6.569 1.00 89.25 164 LEU A CA 1
ATOM 1369 C C . LEU A 1 164 ? 1.920 3.151 -5.121 1.00 89.25 164 LEU A C 1
ATOM 1371 O O . LEU A 1 164 ? 1.073 3.071 -4.227 1.00 89.25 164 LEU A O 1
ATOM 1375 N N . ILE A 1 165 ? 3.171 3.570 -4.884 1.00 93.62 165 ILE A N 1
ATOM 1376 C CA . ILE A 1 165 ? 3.638 4.019 -3.559 1.00 93.62 165 ILE A CA 1
ATOM 1377 C C . ILE A 1 165 ? 2.812 5.215 -3.071 1.00 93.62 165 IL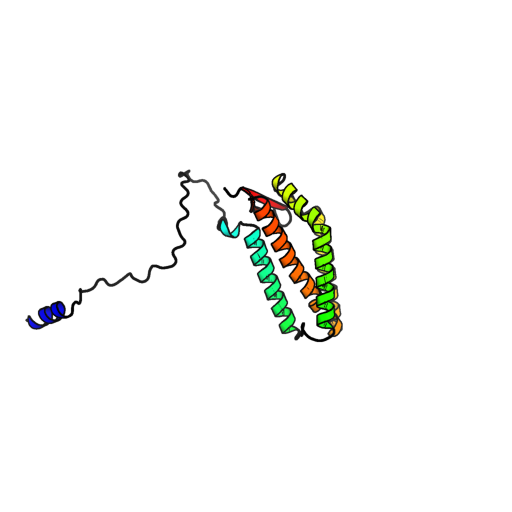E A C 1
ATOM 1379 O O . ILE A 1 165 ? 2.388 5.240 -1.914 1.00 93.62 165 ILE A O 1
ATOM 1383 N N . VAL A 1 166 ? 2.487 6.170 -3.950 1.00 92.56 166 VAL A N 1
ATOM 1384 C CA . VAL A 1 166 ? 1.587 7.288 -3.606 1.00 92.56 166 VAL A CA 1
ATOM 1385 C C . VAL A 1 166 ? 0.201 6.777 -3.192 1.00 92.56 166 VAL A C 1
ATOM 1387 O O . VAL A 1 166 ? -0.403 7.296 -2.254 1.00 92.56 166 VAL A O 1
ATOM 1390 N N . GLY A 1 167 ? -0.285 5.699 -3.809 1.00 91.81 167 GLY A N 1
ATOM 1391 C CA . GLY A 1 167 ? -1.545 5.046 -3.436 1.00 91.81 167 GLY A CA 1
ATOM 1392 C C . GLY A 1 167 ? -1.580 4.506 -2.012 1.00 91.81 167 GLY A C 1
ATOM 1393 O O . GLY A 1 167 ? -2.609 4.608 -1.334 1.00 91.81 167 GLY A O 1
ATOM 1394 N N . MET A 1 168 ? -0.453 3.992 -1.517 1.00 92.56 168 MET A N 1
ATOM 1395 C CA . MET A 1 168 ? -0.329 3.571 -0.118 1.00 92.56 168 MET A CA 1
ATOM 1396 C C . MET A 1 168 ? -0.509 4.762 0.833 1.00 92.56 168 MET A C 1
ATOM 1398 O O . MET A 1 168 ? -1.217 4.657 1.840 1.00 92.56 168 MET A O 1
ATOM 1402 N N . TRP A 1 169 ? 0.059 5.922 0.487 1.00 95.38 169 TRP A N 1
ATOM 1403 C CA . TRP A 1 169 ? -0.114 7.166 1.243 1.00 95.38 169 TRP A CA 1
ATOM 1404 C C . TRP A 1 169 ? -1.548 7.703 1.176 1.00 95.38 169 TRP A C 1
ATOM 1406 O O . TRP A 1 169 ? -2.100 8.100 2.201 1.00 95.38 169 TRP A O 1
ATOM 1416 N N . LEU A 1 170 ? -2.204 7.645 0.017 1.00 94.88 170 LEU A N 1
ATOM 1417 C CA . LEU A 1 170 ? -3.617 8.021 -0.111 1.00 94.88 170 LEU A CA 1
ATOM 1418 C C . LEU A 1 170 ? -4.528 7.128 0.741 1.00 94.88 170 LEU A C 1
ATOM 1420 O O . LEU A 1 170 ? -5.431 7.624 1.416 1.00 94.88 170 LEU A O 1
ATOM 1424 N N . SER A 1 171 ? -4.253 5.824 0.780 1.00 91.50 171 SER A N 1
ATOM 1425 C CA . SER A 1 171 ? -4.981 4.871 1.630 1.00 91.50 171 SER A CA 1
ATOM 1426 C C . SER A 1 171 ? -4.799 5.178 3.122 1.00 91.50 171 SER A C 1
ATOM 1428 O O . SER A 1 171 ? -5.736 5.067 3.917 1.00 91.50 171 SER A O 1
ATOM 1430 N N . TYR A 1 172 ? -3.604 5.625 3.511 1.00 94.50 172 TYR A N 1
ATOM 1431 C CA . TYR A 1 172 ? -3.332 6.108 4.863 1.00 94.50 172 TYR A CA 1
ATOM 1432 C C . TYR A 1 172 ? -4.119 7.385 5.197 1.00 94.50 172 TYR A C 1
ATOM 1434 O O . TYR A 1 172 ? -4.713 7.483 6.273 1.00 94.50 172 TYR A O 1
ATOM 1442 N N . LEU A 1 173 ? -4.206 8.337 4.264 1.00 94.50 173 LEU A N 1
ATOM 1443 C CA . LEU A 1 173 ? -5.029 9.536 4.438 1.00 94.50 173 LEU A CA 1
ATOM 1444 C C . LEU A 1 173 ? -6.522 9.197 4.549 1.00 94.50 173 LEU A C 1
ATOM 1446 O O . LEU A 1 173 ? -7.213 9.785 5.379 1.00 94.50 173 LEU A O 1
ATOM 1450 N N . GLN A 1 174 ? -7.015 8.213 3.791 1.00 94.75 174 GLN A N 1
ATOM 1451 C CA . GLN A 1 174 ? -8.382 7.696 3.930 1.00 94.75 174 GLN A CA 1
ATOM 1452 C C . GLN A 1 174 ? -8.656 7.152 5.336 1.00 94.75 174 GLN A C 1
ATOM 1454 O O . GLN A 1 174 ? -9.722 7.415 5.894 1.00 94.75 174 GLN A O 1
ATOM 1459 N N . LEU A 1 175 ? -7.703 6.415 5.917 1.00 94.31 175 LEU A N 1
ATOM 1460 C CA . LEU A 1 175 ? -7.806 5.912 7.288 1.00 94.31 175 LEU A CA 1
ATOM 1461 C C . LEU A 1 175 ? -7.903 7.068 8.294 1.00 94.31 175 LEU A C 1
ATOM 1463 O O . LEU A 1 175 ? -8.826 7.093 9.105 1.00 94.31 175 LEU A O 1
ATOM 1467 N N . ILE A 1 176 ? -6.998 8.051 8.212 1.00 94.25 176 ILE A N 1
ATOM 1468 C CA . ILE A 1 176 ? -7.019 9.233 9.092 1.00 94.25 176 ILE A CA 1
ATOM 1469 C C . ILE A 1 176 ? -8.334 9.995 8.956 1.00 94.25 176 ILE A C 1
ATOM 1471 O O . ILE A 1 176 ? -8.930 10.388 9.961 1.00 94.25 176 ILE A O 1
ATOM 1475 N N . TYR A 1 177 ? -8.772 10.221 7.719 1.00 95.25 177 TYR A N 1
ATOM 1476 C CA . TYR A 1 177 ? -10.018 10.914 7.433 1.00 95.25 177 TYR A CA 1
ATOM 1477 C C . TYR A 1 177 ? -11.191 10.221 8.126 1.00 95.25 177 TYR A C 1
ATOM 1479 O O . TYR A 1 177 ? -11.973 10.876 8.816 1.00 95.25 177 TYR A O 1
ATOM 1487 N N . TRP A 1 178 ? -11.286 8.897 7.994 1.00 95.62 178 TRP A N 1
ATOM 1488 C CA . TRP A 1 178 ? -12.353 8.123 8.613 1.00 95.62 178 TRP A CA 1
ATOM 1489 C C . TRP A 1 178 ? -12.286 8.161 10.147 1.00 95.62 178 TRP A C 1
ATOM 1491 O O . TRP A 1 178 ? -13.312 8.402 10.787 1.00 95.62 178 TRP A O 1
ATOM 1501 N N . GLU A 1 179 ? -11.099 7.993 10.743 1.00 93.69 179 GLU A N 1
ATOM 1502 C CA . GLU A 1 179 ? -10.905 8.063 12.201 1.00 93.69 179 GLU A CA 1
ATOM 1503 C C . GLU A 1 179 ? -11.320 9.429 12.764 1.00 93.69 179 GLU A C 1
ATOM 1505 O O . GLU A 1 179 ? -11.985 9.512 13.800 1.00 93.69 179 GLU A O 1
ATOM 1510 N N . LYS A 1 180 ? -10.947 10.513 12.068 1.00 92.88 180 LYS A N 1
ATOM 1511 C CA . LYS A 1 180 ? -11.296 11.884 12.456 1.00 92.88 180 LYS A CA 1
ATOM 1512 C C . LYS A 1 180 ? -12.795 12.135 12.321 1.00 92.88 180 LYS A C 1
ATOM 1514 O O . LYS A 1 180 ? -13.391 12.664 13.249 1.00 92.88 180 LYS A O 1
ATOM 1519 N N . LYS A 1 181 ? -13.402 11.727 11.203 1.00 93.44 181 LYS A N 1
ATOM 1520 C CA . LYS A 1 181 ? -14.834 11.916 10.935 1.00 93.44 181 LYS A CA 1
ATOM 1521 C C . LYS A 1 181 ? -15.726 11.189 11.942 1.00 93.44 181 LYS A C 1
ATOM 1523 O O . LYS A 1 181 ? -16.779 11.701 12.295 1.00 93.44 181 LYS A O 1
ATOM 1528 N N . ASN A 1 182 ? -15.324 9.998 12.381 1.00 91.81 182 ASN A N 1
ATOM 1529 C CA . ASN A 1 182 ? -16.142 9.150 13.250 1.00 91.81 182 ASN A CA 1
ATOM 1530 C C . ASN A 1 182 ? -15.760 9.228 14.732 1.00 91.81 182 ASN A C 1
ATOM 1532 O O . ASN A 1 182 ? -16.339 8.492 15.528 1.00 91.81 182 ASN A O 1
ATOM 1536 N N . HIS A 1 183 ? -14.777 10.061 15.098 1.00 91.81 183 HIS A N 1
ATOM 1537 C CA . HIS A 1 183 ? -14.229 10.147 16.456 1.00 91.81 183 HIS A CA 1
ATOM 1538 C C . HIS A 1 183 ? -13.860 8.770 17.029 1.00 91.81 183 HIS A C 1
ATOM 1540 O O . HIS A 1 183 ? -14.092 8.474 18.197 1.00 91.81 183 HIS A O 1
ATOM 1546 N N . LYS A 1 184 ? -13.293 7.895 16.195 1.00 92.00 184 LYS A N 1
ATOM 1547 C CA . LYS A 1 184 ? -12.931 6.518 16.551 1.00 92.00 184 LYS A CA 1
ATOM 1548 C C . LYS A 1 184 ? -11.490 6.243 16.164 1.00 92.00 184 LYS A C 1
ATOM 1550 O O . LYS A 1 184 ? -10.978 6.813 15.206 1.00 92.00 184 LYS A O 1
ATOM 1555 N N . THR A 1 185 ? -10.840 5.365 16.912 1.00 90.50 185 THR A N 1
ATOM 1556 C CA . THR A 1 185 ? -9.484 4.887 16.626 1.00 90.50 185 THR A CA 1
ATOM 1557 C C . THR A 1 185 ? -9.515 3.376 16.479 1.00 90.50 185 THR A C 1
ATOM 1559 O O . THR A 1 185 ? -10.140 2.691 17.294 1.00 90.50 185 THR A O 1
ATOM 1562 N N . ILE A 1 186 ? -8.846 2.864 15.447 1.00 91.19 186 ILE A N 1
ATOM 1563 C CA . ILE A 1 186 ? -8.732 1.424 15.210 1.00 91.19 186 ILE A CA 1
ATOM 1564 C C . ILE A 1 186 ? -7.407 0.941 15.803 1.00 91.19 186 ILE A C 1
ATOM 1566 O O . ILE A 1 186 ? -6.330 1.452 15.488 1.00 91.19 186 ILE A O 1
ATOM 1570 N N . TYR A 1 187 ? -7.493 -0.065 16.661 1.00 88.81 187 TYR A N 1
ATOM 1571 C CA . TYR A 1 187 ? -6.364 -0.762 17.251 1.00 88.81 187 TYR A CA 1
ATOM 1572 C C . TYR A 1 187 ? -6.327 -2.182 16.709 1.00 88.81 187 TYR A C 1
ATOM 1574 O O . TYR A 1 187 ? -7.346 -2.860 16.629 1.00 88.81 187 TYR A O 1
ATOM 1582 N N . PHE A 1 188 ? -5.147 -2.662 16.355 1.00 86.94 188 PHE A N 1
ATOM 1583 C CA . PHE A 1 188 ? -4.924 -4.078 16.124 1.00 86.94 188 PHE A CA 1
ATOM 1584 C C . PHE A 1 188 ? -5.125 -4.848 17.435 1.00 86.94 188 PHE A C 1
ATOM 1586 O O . PHE A 1 188 ? -4.694 -4.394 18.481 1.00 86.94 188 PHE A O 1
ATOM 1593 N N . ASN A 1 189 ? -5.785 -5.998 17.425 1.00 86.50 189 ASN A N 1
ATOM 1594 C CA . ASN A 1 189 ? -5.943 -6.802 18.635 1.00 86.50 189 ASN A CA 1
ATOM 1595 C C . ASN A 1 189 ? -5.019 -8.014 18.587 1.00 86.50 189 ASN A C 1
ATOM 1597 O O . ASN A 1 189 ? -3.966 -8.033 19.220 1.00 86.50 189 ASN A O 1
ATOM 1601 N N . LYS A 1 190 ? -5.408 -9.011 17.792 1.00 84.88 190 LYS A N 1
ATOM 1602 C CA . LYS A 1 190 ? -4.703 -10.284 17.679 1.00 84.88 190 LYS A CA 1
ATOM 1603 C C . LYS A 1 190 ? -4.761 -10.808 16.251 1.00 84.88 190 LYS A C 1
ATOM 1605 O O . LYS A 1 190 ? -5.780 -10.658 15.567 1.00 84.88 190 LYS A O 1
ATOM 1610 N N . SER A 1 191 ? -3.675 -11.452 15.827 1.00 83.69 191 SER A N 1
ATOM 1611 C CA . SER A 1 191 ? -3.626 -12.241 14.595 1.00 83.69 191 SER A CA 1
ATOM 1612 C C . SER A 1 191 ? -4.005 -13.687 14.897 1.00 83.69 191 SER A C 1
ATOM 1614 O O . SER A 1 191 ? -3.456 -14.294 15.814 1.00 83.69 191 SER A O 1
ATOM 1616 N N . TYR A 1 192 ? -4.908 -14.251 14.106 1.00 83.38 192 TYR A N 1
ATOM 1617 C CA . TYR A 1 192 ? -5.226 -15.675 14.085 1.00 83.38 192 TYR A CA 1
ATOM 1618 C C . TYR A 1 192 ? -4.536 -16.283 12.855 1.00 83.38 192 TYR A C 1
ATOM 1620 O O . TYR A 1 192 ? -5.152 -16.496 11.813 1.00 83.38 192 TYR A O 1
ATOM 1628 N N . GLY A 1 193 ? -3.215 -16.463 12.944 1.00 82.25 193 GLY A N 1
ATOM 1629 C CA . GLY A 1 193 ? -2.362 -16.800 11.797 1.00 82.25 193 GLY A CA 1
ATOM 1630 C C . GLY A 1 193 ? -2.060 -15.590 10.903 1.00 82.25 193 GLY A C 1
ATOM 1631 O O . GLY A 1 193 ? -2.157 -14.444 11.339 1.00 82.25 193 GLY A O 1
ATOM 1632 N N . THR A 1 194 ? -1.671 -15.825 9.647 1.00 78.12 194 THR A N 1
ATOM 1633 C CA . THR A 1 194 ? -1.223 -14.760 8.723 1.00 78.12 194 THR A CA 1
ATOM 1634 C C . THR A 1 194 ? -2.377 -13.954 8.112 1.00 78.12 194 THR A C 1
ATOM 1636 O O . THR A 1 194 ? -2.221 -12.765 7.836 1.00 78.12 194 THR A O 1
ATOM 1639 N N . TRP A 1 195 ? -3.539 -14.587 7.911 1.00 80.38 195 TRP A N 1
ATOM 1640 C CA . TRP A 1 195 ? -4.609 -14.067 7.043 1.00 80.38 195 TRP A CA 1
ATOM 1641 C C . TRP A 1 195 ? -5.854 -13.581 7.783 1.00 80.38 195 TRP A C 1
ATOM 1643 O O . TRP A 1 195 ? -6.669 -12.875 7.194 1.00 80.38 195 TRP A O 1
ATOM 1653 N N . LYS A 1 196 ? -5.988 -13.897 9.074 1.00 86.25 196 LYS A N 1
ATOM 1654 C CA . LYS A 1 196 ? -7.124 -13.479 9.893 1.00 86.25 196 LYS A CA 1
ATOM 1655 C C . LYS A 1 196 ? -6.655 -12.566 11.013 1.00 86.25 196 LYS A C 1
ATOM 1657 O O . LYS A 1 196 ? -5.807 -12.941 11.819 1.00 86.25 196 LYS A O 1
ATOM 1662 N N . LYS A 1 197 ? -7.200 -11.354 11.070 1.00 86.50 197 LYS A N 1
ATOM 1663 C CA . LYS A 1 197 ? -6.829 -10.324 12.047 1.00 86.50 197 LYS A CA 1
ATOM 1664 C C . LYS A 1 197 ? -8.068 -9.794 12.745 1.00 86.50 197 LYS A C 1
ATOM 1666 O O . LYS A 1 197 ? -9.109 -9.604 12.124 1.00 86.50 197 LYS A O 1
ATOM 1671 N N . SER A 1 198 ? -7.938 -9.550 14.040 1.00 87.81 198 SER A N 1
ATOM 1672 C CA . SER A 1 198 ? -8.957 -8.880 14.843 1.00 87.81 198 SER A CA 1
ATOM 1673 C C . SER A 1 198 ? -8.499 -7.488 15.248 1.00 87.81 198 SER A C 1
ATOM 1675 O O . SER A 1 198 ? -7.301 -7.232 15.388 1.00 87.81 198 SER A O 1
ATOM 1677 N N . TYR A 1 199 ? -9.466 -6.605 15.454 1.00 87.31 199 TYR A N 1
ATOM 1678 C CA . TYR A 1 199 ? -9.271 -5.206 15.797 1.00 87.31 199 TYR A CA 1
ATOM 1679 C C . TYR A 1 199 ? -10.099 -4.843 17.038 1.00 87.31 199 TYR A C 1
ATOM 1681 O O . TYR A 1 199 ? -11.046 -5.532 17.404 1.00 87.31 199 TYR A O 1
ATOM 1689 N N . ILE A 1 200 ? -9.720 -3.767 17.712 1.00 87.81 200 ILE A N 1
ATOM 1690 C CA . ILE A 1 200 ? -10.476 -3.126 18.787 1.00 87.81 200 ILE A CA 1
ATOM 1691 C C . ILE A 1 200 ? -10.733 -1.694 18.343 1.00 87.81 200 ILE A C 1
ATOM 1693 O O . ILE A 1 200 ? -9.832 -1.022 17.843 1.00 87.81 200 ILE A O 1
ATOM 1697 N N . ILE A 1 201 ? -11.960 -1.219 18.518 1.00 88.12 201 ILE A N 1
ATOM 1698 C CA . ILE A 1 201 ? -12.346 0.131 18.113 1.00 88.12 201 ILE A CA 1
ATOM 1699 C C . ILE A 1 201 ? -12.746 0.893 19.361 1.00 88.12 201 ILE A C 1
ATOM 1701 O O . ILE A 1 201 ? -13.658 0.488 20.075 1.00 88.12 201 ILE A O 1
ATOM 1705 N N . GLN A 1 202 ? -12.048 1.995 19.619 1.00 85.62 202 GLN A N 1
ATOM 1706 C CA . GLN A 1 202 ? -12.321 2.862 20.761 1.00 85.62 202 GLN A CA 1
ATOM 1707 C C . GLN A 1 202 ? -12.788 4.226 20.261 1.00 85.62 202 GLN A C 1
ATOM 1709 O O . GLN A 1 202 ? -12.200 4.790 19.333 1.00 85.62 202 GLN A O 1
ATOM 1714 N N . GLY A 1 203 ? -13.839 4.758 20.881 1.00 80.44 203 GLY A N 1
ATOM 1715 C CA . GLY A 1 203 ? -14.223 6.154 20.702 1.00 80.44 203 GLY A CA 1
ATOM 1716 C C . GLY A 1 203 ? -13.180 7.073 21.334 1.00 80.44 203 GLY A C 1
ATOM 1717 O O . GLY A 1 203 ? -12.648 6.770 22.401 1.00 80.44 203 GLY A O 1
ATOM 1718 N N . LYS A 1 204 ? -12.876 8.188 20.675 1.00 70.12 204 LYS A N 1
ATOM 1719 C CA . LYS A 1 204 ? -12.206 9.317 21.317 1.00 70.12 204 LYS A CA 1
ATOM 1720 C C . LYS A 1 204 ? -13.265 10.029 22.153 1.00 70.12 204 LYS A C 1
ATOM 1722 O O . LYS A 1 204 ? -14.292 10.414 21.597 1.00 70.12 204 LYS A O 1
ATOM 1727 N N . LYS A 1 205 ? -13.037 10.098 23.465 1.00 51.56 205 LYS A N 1
ATOM 1728 C CA . LYS A 1 205 ? -13.794 10.993 24.344 1.00 51.56 205 LYS A CA 1
ATOM 1729 C C . LYS A 1 205 ? -13.524 12.441 23.951 1.00 51.56 205 LYS A C 1
ATOM 1731 O O . LYS A 1 205 ? -12.387 12.705 23.494 1.00 51.56 205 LYS A O 1
#

Secondary structure (DSSP, 8-state):
--THHHHHHHHTT------S----------------------S----PPPHHHHBHHHHHHHHHHHHHHHHHHHHHHTT--TTSHHHHHHHHHHHHHHHHHHHHHHHHHHHHHHHHHH--EEE-GGGHHHHHHHHHHHHHHHHHHHHTT-HHHHHHHHHHHHHHHHHHHHHHHHHHHHHHHTTEEEEEEEEETTTEEEEEEEE--

Organism: Methanosarcina mazei (NCBI:txid2209)

Mean predicted aligned error: 13.93 Å

Foldseek 3Di:
DDPPPVVVCVVVPDDPDPDDDVPDDDDDPDDDDDDDDDDDDDDDPPPDPPQVCQFPLNVLVVVLVVVVVVLVVVCVVLVQDCVDDPLVVLLVVLQVVLVVCCVVCLVVLLVVVVVCVVPQKFFCVVCVVVVVVVVVVVVVVLVVCVVVVVSVVNSSVSSSVNSVSVSSVSSSVSQVVSCVVQQKTKGWDDDPPDGMTGIDIDHHD

InterPro domains:
  IPR012874 Protein of unknown function DUF1673, Methanosarcina species [PF07895] (4-202)

Solvent-accessible surface area (backbone atoms only — not comparable to full-atom values): 12051 Å² total; per-residue (Å²): 132,77,73,71,61,60,57,55,42,67,72,68,74,58,78,86,78,89,78,85,72,96,84,76,84,87,82,82,77,76,83,78,88,70,96,72,82,92,75,85,87,80,87,79,83,66,82,70,70,57,74,70,68,29,25,44,69,51,47,51,48,53,52,48,51,50,52,53,51,53,48,52,51,52,36,59,75,70,68,57,60,58,90,47,74,70,27,32,53,31,21,50,52,26,32,52,54,35,49,50,50,52,63,72,42,41,67,59,53,53,51,50,55,57,45,34,71,77,46,40,61,48,74,44,64,90,49,45,64,59,53,52,54,54,50,50,54,53,51,52,51,53,51,54,38,57,76,70,64,40,57,71,59,52,46,37,52,54,25,21,47,53,11,50,54,53,39,54,54,52,52,49,50,51,50,53,51,50,30,63,76,65,42,33,47,55,25,55,66,49,68,64,67,96,44,26,41,33,47,44,79,44,71,62,130

Sequence (205 aa):
MNLNTEYIKKLMGWCPNTKINEARRHFNIESFDSNVPDREKGENEDLKPPEWFRKTRIQTLLINTFFTFAYFLVINQLGINLTLGVNFIHLLVGLFIVLFIVIFDWKKQMRRYDALVKCPVVDYSDKKIMYYILGYLFLILIYLLYIKGYEPSLQAIFSFAGGLIVGMWLSYLQLIYWEKKNHKTIYFNKSYGTWKKSYIIQGKK

pLDDT: mean 78.09, std 19.55, range [28.8, 95.62]